Protein AF-A0A2K6SZY9-F1 (afdb_monomer_lite)

Radius of gyration: 96.66 Å; chains: 1; bounding box: 161×79×251 Å

Secondary structure (DSSP, 8-state):
-EEEEEEEEEEEEEETTEEEEEEEEEEEEE--TTTEEEEEEE----EEEEEEEEEEPTTS-EEEEEEEEE--HHHHHHHHHHHHHHHHHHTT--HHHHHHHHHHHHHHHHHHHHHHHHHHHHHHHHHHHHHHHHHHHHHHHHHHHHHHHHHHHHHHHHHHHHHHHHHHHHHHHHHHHHHHHHHHHHHHHHHHHHHHHHHHHHHIIIIIHHHHHHHHHHHHHHHHHHHHHHHHHHHHHHHHHHHHHHHHHHHHHHHHHHHHHHHHHHHTTTHHHHHHHHHHHHHHHHHHHHHHHT-S-------S-S--STHHHHHHHHHHHHHHHHHHHHHH---------------

Foldseek 3Di:
DKDFDDQQKWKWKDWPPQPVIDIDRGGIDDDDVPTIDIDIDGNDFDWDWDWDFFDADPVGDTDTDTDTDTDDPVVVVVVVVVVVVVVVVVVDPDPPVVVVVVVVVVVVVVVVVVVVVVVVVVVVVVVVVVVVVVVVVVVVVVVVVVVVVVVVVVVVVVVVVVVVVVVVVVVVVVVVVVVVVVVVVVVVVVVVVVVVVVVVVVCCVVPVVVVVVVVVVVVVVVVVVVVVVVVVVVVVVVVVVVVVVVVVVVVVVVVVVVVVVVVVCVVCVPPVVVVVCVVCVVVVVCVLCVVVVPDPDDDDDDDDDDDDDPCVVVVVSVVCVVCVQVVCCVVVVDHDDDDDDDDDDDD

Organism: Saimiri boliviensis boliviensis (NCBI:txid39432)

Structure (mmCIF, N/CA/C/O backbone):
data_AF-A0A2K6SZY9-F1
#
_entry.id   AF-A0A2K6SZY9-F1
#
loop_
_atom_site.group_PDB
_atom_site.id
_atom_site.type_symbol
_atom_site.label_atom_id
_atom_site.label_alt_id
_atom_site.label_comp_id
_atom_site.label_asym_id
_atom_site.label_entity_id
_atom_site.label_seq_id
_atom_site.pdbx_PDB_ins_code
_atom_site.Cartn_x
_atom_site.Cartn_y
_atom_site.Cartn_z
_atom_site.occupancy
_atom_site.B_iso_or_equiv
_atom_site.auth_seq_id
_atom_site.auth_comp_id
_atom_site.auth_asym_id
_atom_site.auth_atom_id
_atom_site.pdbx_PDB_model_num
ATOM 1 N N . MET A 1 1 ? 33.768 31.846 -54.353 1.00 77.75 1 MET A N 1
ATOM 2 C CA . MET A 1 1 ? 34.140 33.278 -54.435 1.00 77.75 1 MET A CA 1
ATOM 3 C C . MET A 1 1 ? 33.414 33.886 -55.626 1.00 77.75 1 MET A C 1
ATOM 5 O O . MET A 1 1 ? 33.347 33.242 -56.670 1.00 77.75 1 MET A O 1
ATOM 9 N N . PHE A 1 2 ? 32.797 35.057 -55.458 1.00 81.69 2 PHE A N 1
ATOM 10 C CA . PHE A 1 2 ? 32.100 35.733 -56.554 1.00 81.69 2 PHE A CA 1
ATOM 11 C C . PHE A 1 2 ? 33.070 36.620 -57.315 1.00 81.69 2 PHE A C 1
ATOM 13 O O . PHE A 1 2 ? 33.799 37.404 -56.711 1.00 81.69 2 PHE A O 1
ATOM 20 N N . PHE A 1 3 ? 33.039 36.515 -58.637 1.00 81.00 3 PHE A N 1
ATOM 21 C CA . PHE A 1 3 ? 33.776 37.406 -59.512 1.00 81.00 3 PHE A CA 1
ATOM 22 C C . PHE A 1 3 ? 32.810 38.123 -60.443 1.00 81.00 3 PHE A C 1
ATOM 24 O O . PHE A 1 3 ? 31.848 37.536 -60.938 1.00 81.00 3 PHE A O 1
ATOM 31 N N . THR A 1 4 ? 33.057 39.410 -60.645 1.00 84.88 4 THR A N 1
ATOM 32 C CA . THR A 1 4 ? 32.224 40.285 -61.464 1.00 84.88 4 THR A CA 1
ATOM 33 C C . THR A 1 4 ? 32.969 40.657 -62.743 1.00 84.88 4 THR A C 1
ATOM 35 O O . THR A 1 4 ? 34.142 41.028 -62.669 1.00 84.88 4 THR A O 1
ATOM 38 N N . CYS A 1 5 ? 32.292 40.579 -63.886 1.00 81.25 5 CYS A N 1
ATOM 39 C CA . CYS A 1 5 ? 32.778 41.028 -65.189 1.00 81.25 5 CYS A CA 1
ATOM 40 C C . CYS A 1 5 ? 32.115 42.349 -65.588 1.00 81.25 5 CYS A C 1
ATOM 42 O O . CYS A 1 5 ? 30.903 42.509 -65.424 1.00 81.25 5 CYS A O 1
ATOM 44 N N . GLY A 1 6 ? 32.915 43.279 -66.120 1.00 75.81 6 GLY A N 1
ATOM 45 C CA . GLY A 1 6 ? 32.429 44.524 -66.723 1.00 75.81 6 GLY A CA 1
ATOM 46 C C . GLY A 1 6 ? 31.796 44.305 -68.104 1.00 75.81 6 GLY A C 1
ATOM 47 O O . GLY A 1 6 ? 31.878 43.212 -68.659 1.00 75.81 6 GLY A O 1
ATOM 48 N N . LEU A 1 7 ? 31.184 45.352 -68.675 1.00 67.69 7 LEU A N 1
ATOM 49 C CA . LEU A 1 7 ? 30.464 45.275 -69.962 1.00 67.69 7 LEU A CA 1
ATOM 50 C C . LEU A 1 7 ? 31.328 44.789 -71.145 1.00 67.69 7 LEU A C 1
ATOM 52 O O . LEU A 1 7 ? 30.796 44.166 -72.055 1.00 67.69 7 LEU A O 1
ATOM 56 N N . ASN A 1 8 ? 32.642 45.036 -71.120 1.00 73.56 8 ASN A N 1
ATOM 57 C CA . ASN A 1 8 ? 33.570 44.701 -72.212 1.00 73.56 8 ASN A CA 1
ATOM 58 C C . ASN A 1 8 ? 34.516 43.535 -71.858 1.00 73.56 8 ASN A C 1
ATOM 60 O O . ASN A 1 8 ? 35.601 43.396 -72.426 1.00 73.56 8 ASN A O 1
ATOM 64 N N . GLU A 1 9 ? 34.124 42.688 -70.905 1.00 79.12 9 GLU A N 1
ATOM 65 C CA . GLU A 1 9 ? 34.888 41.519 -70.467 1.00 79.12 9 GLU A CA 1
ATOM 66 C C . GLU A 1 9 ? 34.003 40.268 -70.450 1.00 79.12 9 GLU A C 1
ATOM 68 O O . GLU A 1 9 ? 32.869 40.285 -69.967 1.00 79.12 9 GLU A O 1
ATOM 73 N N . ALA A 1 10 ? 34.552 39.153 -70.922 1.00 81.69 10 ALA A N 1
ATOM 74 C CA . ALA A 1 10 ? 33.980 37.830 -70.733 1.00 81.69 10 ALA A CA 1
ATOM 75 C C . ALA A 1 10 ? 34.842 37.015 -69.771 1.00 81.69 10 ALA A C 1
ATOM 77 O O . ALA A 1 10 ? 36.074 37.025 -69.831 1.00 81.69 10 ALA A O 1
ATOM 78 N N . MET A 1 11 ? 34.185 36.257 -68.904 1.00 86.31 11 MET A N 1
ATOM 79 C CA . MET A 1 11 ? 34.838 35.282 -68.044 1.00 86.31 11 MET A CA 1
ATOM 80 C C . MET A 1 11 ? 34.650 33.888 -68.612 1.00 86.31 11 MET A C 1
ATOM 82 O O . MET A 1 11 ? 33.528 33.461 -68.870 1.00 86.31 11 MET A O 1
ATOM 86 N N . VAL A 1 12 ? 35.750 33.158 -68.756 1.00 84.25 12 VAL A N 1
ATOM 87 C CA . VAL A 1 12 ? 35.720 31.723 -69.022 1.00 84.25 12 VAL A CA 1
ATOM 88 C C . VAL A 1 12 ? 35.999 31.014 -67.710 1.00 84.25 12 VAL A C 1
ATOM 90 O O . VAL A 1 12 ? 37.055 31.213 -67.101 1.00 84.25 12 VAL A O 1
ATOM 93 N N . VAL A 1 13 ? 35.036 30.209 -67.266 1.00 83.06 13 VAL A N 1
ATOM 94 C CA . VAL A 1 13 ? 35.177 29.375 -66.073 1.00 83.06 13 VAL A CA 1
ATOM 95 C C . VAL A 1 13 ? 35.325 27.927 -66.509 1.00 83.06 13 VAL A C 1
ATOM 97 O O . VAL A 1 13 ? 34.427 27.355 -67.129 1.00 83.06 13 VAL A O 1
ATOM 100 N N . SER A 1 14 ? 36.465 27.338 -66.168 1.00 80.06 14 SER A N 1
ATOM 101 C CA . SER A 1 14 ? 36.829 25.961 -66.501 1.00 80.06 14 SER A CA 1
ATOM 102 C C . SER A 1 14 ? 37.200 25.196 -65.234 1.00 80.06 14 SER A C 1
ATOM 104 O O . SER A 1 14 ? 37.874 25.748 -64.367 1.00 80.06 14 SER A O 1
ATOM 106 N N . GLY A 1 15 ? 36.796 23.933 -65.105 1.00 82.50 15 GLY A N 1
ATOM 107 C CA . GLY A 1 15 ? 37.186 23.097 -63.967 1.00 82.50 15 GLY A CA 1
ATOM 108 C C . GLY A 1 15 ? 36.229 21.944 -63.696 1.00 82.50 15 GLY A C 1
ATOM 109 O O . GLY A 1 15 ? 35.373 21.616 -64.520 1.00 82.50 15 GLY A O 1
ATOM 110 N N . PHE A 1 16 ? 36.370 21.338 -62.519 1.00 69.56 16 PHE A N 1
ATOM 111 C CA . PHE A 1 16 ? 35.558 20.196 -62.108 1.00 69.56 16 PHE A CA 1
ATOM 112 C C . PHE A 1 16 ? 34.064 20.587 -62.052 1.00 69.56 16 PHE A C 1
ATOM 114 O O . PHE A 1 16 ? 33.704 21.649 -61.531 1.00 69.56 16 PHE A O 1
ATOM 121 N N . CYS A 1 17 ? 33.212 19.746 -62.652 1.00 63.44 17 CYS A N 1
ATOM 122 C CA . CYS A 1 17 ? 31.770 19.948 -62.890 1.00 63.44 17 CYS A CA 1
ATOM 123 C C . CYS A 1 17 ? 31.356 21.030 -63.916 1.00 63.44 17 CYS A C 1
ATOM 125 O O . CYS A 1 17 ? 30.170 21.352 -63.991 1.00 63.44 17 CYS A O 1
ATOM 127 N N . ARG A 1 18 ? 32.270 21.585 -64.734 1.00 66.31 18 ARG A N 1
ATOM 128 C CA . ARG A 1 18 ? 31.924 22.497 -65.853 1.00 66.31 18 ARG A CA 1
ATOM 129 C C . ARG A 1 18 ? 32.705 22.168 -67.134 1.00 66.31 18 ARG A C 1
ATOM 131 O O . ARG A 1 18 ? 33.576 22.930 -67.554 1.00 66.31 18 ARG A O 1
ATOM 138 N N . SER A 1 19 ? 32.363 21.025 -67.733 1.00 67.31 19 SER A N 1
ATOM 139 C CA . SER A 1 19 ? 32.868 20.555 -69.031 1.00 67.31 19 SER A CA 1
ATOM 140 C C . SER A 1 19 ? 31.679 20.334 -69.976 1.00 67.31 19 SER A C 1
ATOM 142 O O . SER A 1 19 ? 30.890 19.429 -69.711 1.00 67.31 19 SER A O 1
ATOM 144 N N . PRO A 1 20 ? 31.512 21.119 -71.053 1.00 67.81 20 PRO A N 1
ATOM 145 C CA . PRO A 1 20 ? 32.453 22.099 -71.609 1.00 67.81 20 PRO A CA 1
ATOM 146 C C . PRO A 1 20 ? 32.598 23.387 -70.767 1.00 67.81 20 PRO A C 1
ATOM 148 O O . PRO A 1 20 ? 31.703 23.708 -69.982 1.00 67.81 20 PRO A O 1
ATOM 151 N N . PRO A 1 21 ? 33.725 24.123 -70.905 1.00 79.56 21 PRO A N 1
ATOM 152 C CA . PRO A 1 21 ? 33.959 25.365 -70.172 1.00 79.56 21 PRO A CA 1
ATOM 153 C C . PRO A 1 21 ? 32.885 26.403 -70.505 1.00 79.56 21 PRO A C 1
ATOM 155 O O . PRO A 1 21 ? 32.526 26.597 -71.666 1.00 79.56 21 PRO A O 1
ATOM 158 N N . VAL A 1 22 ? 32.385 27.086 -69.475 1.00 79.06 22 VAL A N 1
ATOM 159 C CA . VAL A 1 22 ? 31.270 28.029 -69.612 1.00 79.06 22 VAL A CA 1
ATOM 160 C C . VAL A 1 22 ? 31.821 29.440 -69.790 1.00 79.06 22 VAL A C 1
ATOM 162 O O . VAL A 1 22 ? 32.584 29.930 -68.953 1.00 79.06 22 VAL A O 1
ATOM 165 N N . MET A 1 23 ? 31.423 30.090 -70.884 1.00 80.44 23 MET A N 1
ATOM 166 C CA . MET A 1 23 ? 31.712 31.495 -71.158 1.00 80.44 23 MET A CA 1
ATOM 167 C C . MET A 1 23 ? 30.552 32.352 -70.654 1.00 80.44 23 MET A C 1
ATOM 169 O O . MET A 1 23 ? 29.408 32.139 -71.049 1.00 80.44 23 MET A O 1
ATOM 173 N N . VAL A 1 24 ? 30.847 33.320 -69.791 1.00 80.38 24 VAL A N 1
ATOM 174 C CA . VAL A 1 24 ? 29.855 34.259 -69.261 1.00 80.38 24 VAL A CA 1
ATOM 175 C C . VAL A 1 24 ? 30.213 35.674 -69.730 1.00 80.38 24 VAL A C 1
ATOM 177 O O . VAL A 1 24 ? 31.192 36.243 -69.230 1.00 80.38 24 VAL A O 1
ATOM 180 N N . PRO A 1 25 ? 29.482 36.231 -70.716 1.00 77.12 25 PRO A N 1
ATOM 181 C CA . PRO A 1 25 ? 29.653 37.612 -71.157 1.00 77.12 25 PRO A CA 1
ATOM 182 C C . PRO A 1 25 ? 28.914 38.561 -70.199 1.00 77.12 25 PRO A C 1
ATOM 184 O O . PRO A 1 25 ? 27.688 38.618 -70.205 1.00 77.12 25 PRO A O 1
ATOM 187 N N . GLY A 1 26 ? 29.662 39.298 -69.370 1.00 76.00 26 GLY A N 1
ATOM 188 C CA . GLY A 1 26 ? 29.108 40.247 -68.393 1.00 76.00 26 GLY A CA 1
ATOM 189 C C . GLY A 1 26 ? 28.379 39.607 -67.194 1.00 76.00 26 GLY A C 1
ATOM 190 O O . GLY A 1 26 ? 27.808 38.523 -67.275 1.00 76.00 26 GLY A O 1
ATOM 191 N N . GLY A 1 27 ? 28.397 40.280 -66.037 1.00 80.75 27 GLY A N 1
ATOM 192 C CA . GLY A 1 27 ? 27.637 39.866 -64.844 1.00 80.75 27 GLY A CA 1
ATOM 193 C C . GLY A 1 27 ? 28.486 39.289 -63.705 1.00 80.75 27 GLY A C 1
ATOM 194 O O . GLY A 1 27 ? 29.674 39.585 -63.587 1.00 80.75 27 GLY A O 1
ATOM 195 N N . ARG A 1 28 ? 27.866 38.508 -62.806 1.00 82.50 28 ARG A N 1
ATOM 196 C CA . ARG A 1 28 ? 28.532 37.891 -61.642 1.00 82.50 28 ARG A CA 1
ATOM 197 C C . ARG A 1 28 ? 28.532 36.373 -61.769 1.00 82.50 28 ARG A C 1
ATOM 199 O O . ARG A 1 28 ? 27.484 35.781 -62.003 1.00 82.50 28 ARG A O 1
ATOM 206 N N . VAL A 1 29 ? 29.681 35.741 -61.544 1.00 82.06 29 VAL A N 1
ATOM 207 C CA . VAL A 1 29 ? 29.812 34.279 -61.566 1.00 82.06 29 VAL A CA 1
ATOM 208 C C . VAL A 1 29 ? 30.413 33.789 -60.258 1.00 82.06 29 VAL A C 1
ATOM 210 O O . VAL A 1 29 ? 31.405 34.327 -59.762 1.00 82.06 29 VAL A O 1
ATOM 213 N N . PHE A 1 30 ? 29.801 32.750 -59.693 1.00 81.38 30 PHE A N 1
ATOM 214 C CA . PHE A 1 30 ? 30.338 32.042 -58.540 1.00 81.38 30 PHE A CA 1
ATOM 215 C C . PHE A 1 30 ? 31.289 30.937 -58.993 1.00 81.38 30 PHE A C 1
ATOM 217 O O . PHE A 1 30 ? 30.933 30.104 -59.839 1.00 81.38 30 PHE A O 1
ATOM 224 N N . VAL A 1 31 ? 32.491 30.943 -58.419 1.00 80.12 31 VAL A N 1
ATOM 225 C CA . VAL A 1 31 ? 33.546 29.983 -58.740 1.00 80.12 31 VAL A CA 1
ATOM 226 C C . VAL A 1 31 ? 34.192 29.450 -57.465 1.00 80.12 31 VAL A C 1
ATOM 228 O O . VAL A 1 31 ? 34.485 30.211 -56.533 1.00 80.12 31 VAL A O 1
ATOM 231 N N . PHE A 1 32 ? 34.390 28.135 -57.422 1.00 80.00 32 PHE A N 1
ATOM 232 C CA . PHE A 1 32 ? 35.020 27.422 -56.313 1.00 80.00 32 PHE A CA 1
ATOM 233 C C . PHE A 1 32 ? 36.556 27.426 -56.459 1.00 80.00 32 PHE A C 1
ATOM 235 O O . PHE A 1 32 ? 37.070 26.796 -57.381 1.00 80.00 32 PHE A O 1
ATOM 242 N N . PRO A 1 33 ? 37.312 28.090 -55.561 1.00 74.25 33 PRO A N 1
ATOM 243 C CA . PRO A 1 33 ? 38.742 28.358 -55.759 1.00 74.25 33 PRO A CA 1
ATOM 244 C C . PRO A 1 33 ? 39.646 27.113 -55.775 1.00 74.25 33 PRO A C 1
ATOM 246 O O . PRO A 1 33 ? 40.723 27.166 -56.354 1.00 74.25 33 PRO A O 1
ATOM 249 N N . CYS A 1 34 ? 39.224 25.989 -55.184 1.00 77.31 34 CYS A N 1
ATOM 250 C CA . CYS A 1 34 ? 40.045 24.772 -55.116 1.00 77.31 34 CYS A CA 1
ATOM 251 C C . CYS A 1 34 ? 39.919 23.855 -56.345 1.00 77.31 34 CYS A C 1
ATOM 253 O O . CYS A 1 34 ? 40.787 23.018 -56.561 1.00 77.31 34 CYS A O 1
ATOM 255 N N . ILE A 1 35 ? 38.842 23.978 -57.133 1.00 80.50 35 ILE A N 1
ATOM 256 C CA . ILE A 1 35 ? 38.513 23.027 -58.216 1.00 80.50 35 ILE A CA 1
ATOM 257 C C . ILE A 1 35 ? 38.108 23.695 -59.540 1.00 80.50 35 ILE A C 1
ATOM 259 O O . ILE A 1 35 ? 37.880 23.005 -60.536 1.00 80.50 35 ILE A O 1
ATOM 263 N N . GLN A 1 36 ? 38.005 25.028 -59.576 1.00 80.94 36 GLN A N 1
ATOM 264 C CA . GLN A 1 36 ? 37.622 25.796 -60.761 1.00 80.94 36 GLN A CA 1
ATOM 265 C C . GLN A 1 36 ? 38.579 26.972 -60.989 1.00 80.94 36 GLN A C 1
ATOM 267 O O . GLN A 1 36 ? 38.925 27.707 -60.067 1.00 80.94 36 GLN A O 1
ATOM 272 N N . GLN A 1 37 ? 38.976 27.161 -62.245 1.00 78.19 37 GLN A N 1
ATOM 273 C CA . GLN A 1 37 ? 39.849 28.232 -62.711 1.00 78.19 37 GLN A CA 1
ATOM 274 C C . GLN A 1 37 ? 39.055 29.271 -63.501 1.00 78.19 37 GLN A C 1
ATOM 276 O O . GLN A 1 37 ? 38.132 28.943 -64.252 1.00 78.19 37 GLN A O 1
ATOM 281 N N . ILE A 1 38 ? 39.443 30.536 -63.342 1.00 81.62 38 ILE A N 1
ATOM 282 C CA . ILE A 1 38 ? 38.826 31.668 -64.032 1.00 81.62 38 ILE A CA 1
ATOM 283 C C . ILE A 1 38 ? 39.852 32.331 -64.917 1.00 81.62 38 ILE A C 1
ATOM 285 O O . ILE A 1 38 ? 40.930 32.710 -64.459 1.00 81.62 38 ILE A O 1
ATOM 289 N N . ARG A 1 39 ? 39.466 32.562 -66.166 1.00 79.69 39 ARG A N 1
ATOM 290 C CA . ARG A 1 39 ? 40.233 33.376 -67.096 1.00 79.69 39 ARG A CA 1
ATOM 291 C C . ARG A 1 39 ? 39.364 34.525 -67.588 1.00 79.69 39 ARG A C 1
ATOM 293 O O . ARG A 1 39 ? 38.297 34.299 -68.151 1.00 79.69 39 ARG A O 1
ATOM 300 N N . ARG A 1 40 ? 39.810 35.760 -67.357 1.00 79.06 40 ARG A N 1
ATOM 301 C CA . ARG A 1 40 ? 39.179 36.955 -67.933 1.00 79.06 40 ARG A CA 1
ATOM 302 C C . ARG A 1 40 ? 39.699 37.161 -69.347 1.00 79.06 40 ARG A C 1
ATOM 304 O O . ARG A 1 40 ? 40.902 37.046 -69.587 1.00 79.06 40 ARG A O 1
ATOM 311 N N . ILE A 1 41 ? 38.794 37.451 -70.267 1.00 80.38 41 ILE A N 1
ATOM 312 C CA . ILE A 1 41 ? 39.087 37.772 -71.658 1.00 80.38 41 ILE A CA 1
ATOM 313 C C . ILE A 1 41 ? 38.441 39.124 -71.940 1.00 80.38 41 ILE A C 1
ATOM 315 O O . ILE A 1 41 ? 37.230 39.279 -71.813 1.00 80.38 41 ILE A O 1
ATOM 319 N N . PHE A 1 42 ? 39.252 40.107 -72.316 1.00 69.44 42 PHE A N 1
ATOM 320 C CA . PHE A 1 42 ? 38.747 41.395 -72.773 1.00 69.44 42 PHE A CA 1
ATOM 321 C C . PHE A 1 42 ? 38.129 41.218 -74.162 1.00 69.44 42 PHE A C 1
ATOM 323 O O . PHE A 1 42 ? 38.780 40.684 -75.061 1.00 69.44 42 PHE A O 1
ATOM 330 N N . LEU A 1 43 ? 36.881 41.659 -74.324 1.00 68.69 43 LEU A N 1
ATOM 331 C CA . LEU A 1 43 ? 36.143 41.641 -75.593 1.00 68.69 43 LEU A CA 1
ATOM 332 C C . LEU A 1 43 ? 36.405 42.906 -76.427 1.00 68.69 43 LEU A C 1
ATOM 334 O O . LEU A 1 43 ? 35.658 43.212 -77.350 1.00 68.69 43 LEU A O 1
ATOM 338 N N . ASN A 1 44 ? 37.468 43.648 -76.108 1.00 65.62 44 ASN A N 1
ATOM 339 C CA . ASN A 1 44 ? 37.862 44.808 -76.891 1.00 65.62 44 ASN A CA 1
ATOM 340 C C . ASN A 1 44 ? 38.271 44.367 -78.291 1.00 65.62 44 ASN A C 1
ATOM 342 O O . ASN A 1 44 ? 39.075 43.443 -78.455 1.00 65.62 44 ASN A O 1
ATOM 346 N N . THR A 1 45 ? 37.766 45.068 -79.300 1.00 59.94 45 THR A N 1
ATOM 347 C CA . THR A 1 45 ? 38.206 44.825 -80.660 1.00 59.94 45 THR A CA 1
ATOM 348 C C . THR A 1 45 ? 39.669 45.217 -80.813 1.00 59.94 45 THR A C 1
ATOM 350 O O . THR A 1 45 ? 40.080 46.322 -80.457 1.00 59.94 45 THR A O 1
ATOM 353 N N . LEU A 1 46 ? 40.478 44.281 -81.309 1.00 61.56 46 LEU A N 1
ATOM 354 C CA . LEU A 1 46 ? 41.897 44.504 -81.549 1.00 61.56 46 LEU A CA 1
ATOM 355 C C . LEU A 1 46 ? 42.040 45.392 -82.786 1.00 61.56 46 LEU A C 1
ATOM 357 O O . LEU A 1 46 ? 41.893 44.934 -83.916 1.00 61.56 46 LEU A O 1
ATOM 361 N N . THR A 1 47 ? 42.297 46.676 -82.561 1.00 61.75 47 THR A N 1
ATOM 362 C CA . THR A 1 47 ? 42.630 47.623 -83.624 1.00 61.75 47 THR A CA 1
ATOM 363 C C . THR A 1 47 ? 44.110 47.498 -83.963 1.00 61.75 47 THR A C 1
ATOM 365 O O . THR A 1 47 ? 44.973 47.967 -83.216 1.00 61.75 47 THR A O 1
ATOM 368 N N . LEU A 1 48 ? 44.412 46.868 -85.094 1.00 63.97 48 LEU A N 1
ATOM 369 C CA . LEU A 1 48 ? 45.732 46.896 -85.708 1.00 63.97 48 LEU A CA 1
ATOM 370 C C . LEU A 1 48 ? 45.928 48.257 -86.373 1.00 63.97 48 LEU A C 1
ATOM 372 O O . LEU A 1 48 ? 45.270 48.595 -87.355 1.00 63.97 48 LEU A O 1
ATOM 376 N N . ASN A 1 49 ? 46.835 49.051 -85.814 1.00 58.69 49 ASN A N 1
ATOM 377 C CA . ASN A 1 49 ? 47.233 50.318 -86.406 1.00 58.69 49 ASN A CA 1
ATOM 378 C C . ASN A 1 49 ? 48.331 50.050 -87.439 1.00 58.69 49 ASN A C 1
ATOM 380 O O . ASN A 1 49 ? 49.490 49.833 -87.079 1.00 58.69 49 ASN A O 1
ATOM 384 N N . VAL A 1 50 ? 47.954 50.023 -88.714 1.00 68.12 50 VAL A N 1
ATOM 385 C CA . VAL A 1 50 ? 48.893 49.852 -89.820 1.00 68.12 50 VAL A CA 1
ATOM 386 C C . VAL A 1 50 ? 49.267 51.241 -90.318 1.00 68.12 50 VAL A C 1
ATOM 388 O O . VAL A 1 50 ? 48.499 51.917 -91.006 1.00 68.12 50 VAL A O 1
ATOM 391 N N . LYS A 1 51 ? 50.465 51.679 -89.938 1.00 67.81 51 LYS A N 1
ATOM 392 C CA . LYS A 1 51 ? 51.082 52.898 -90.457 1.00 67.81 51 LYS A CA 1
ATOM 393 C C . LYS A 1 51 ? 52.024 52.535 -91.585 1.00 67.81 51 LYS A C 1
ATOM 395 O O . LYS A 1 51 ? 52.897 51.684 -91.422 1.00 67.81 51 LYS A O 1
ATOM 400 N N . SER A 1 52 ? 51.873 53.205 -92.716 1.00 70.06 52 SER A N 1
ATOM 401 C CA . SER A 1 52 ? 52.843 53.119 -93.797 1.00 70.06 52 SER A CA 1
ATOM 402 C C . SER A 1 52 ? 53.254 54.526 -94.197 1.00 70.06 52 SER A C 1
ATOM 404 O O . SER A 1 52 ? 52.473 55.295 -94.761 1.00 70.06 52 SER A O 1
ATOM 406 N N . GLU A 1 53 ? 54.482 54.880 -93.834 1.00 66.88 53 GLU A N 1
ATOM 407 C CA . GLU A 1 53 ? 55.057 56.194 -94.097 1.00 66.88 53 GLU A CA 1
ATOM 408 C C . GLU A 1 53 ? 55.802 56.190 -95.438 1.00 66.88 53 GLU A C 1
ATOM 410 O O . GLU A 1 53 ? 56.539 55.253 -95.740 1.00 66.88 53 GLU A O 1
ATOM 415 N N . LYS A 1 54 ? 55.613 57.259 -96.229 1.00 63.44 54 LYS A N 1
ATOM 416 C CA . LYS A 1 54 ? 56.232 57.488 -97.554 1.00 63.44 54 LYS A CA 1
ATOM 417 C C . LYS A 1 54 ? 55.875 56.452 -98.634 1.00 63.44 54 LYS A C 1
ATOM 419 O O . LYS A 1 54 ? 56.760 55.885 -99.274 1.00 63.44 54 LYS A O 1
ATOM 424 N N . ILE A 1 55 ? 54.585 56.259 -98.909 1.00 71.44 55 ILE A N 1
ATOM 425 C CA . ILE A 1 55 ? 54.144 55.505 -100.093 1.00 71.44 55 ILE A CA 1
ATOM 426 C C . ILE A 1 55 ? 53.865 56.484 -101.234 1.00 71.44 55 ILE A C 1
ATOM 428 O O . ILE A 1 55 ? 53.123 57.447 -101.066 1.00 71.44 55 ILE A O 1
ATOM 432 N N . TYR A 1 56 ? 54.427 56.240 -102.414 1.00 71.00 56 TYR A N 1
ATOM 433 C CA . TYR A 1 56 ? 54.148 57.050 -103.598 1.00 71.00 56 TYR A CA 1
ATOM 434 C C . TYR A 1 56 ? 52.922 56.518 -104.340 1.00 71.00 56 TYR A C 1
ATOM 436 O O . TYR A 1 56 ? 52.808 55.323 -104.618 1.00 71.00 56 TYR A O 1
ATOM 444 N N . THR A 1 57 ? 51.993 57.408 -104.678 1.00 75.56 57 THR A N 1
ATOM 445 C CA . THR A 1 57 ? 50.876 57.072 -105.572 1.00 75.56 57 THR A CA 1
ATOM 446 C C . THR A 1 57 ? 51.374 56.876 -107.007 1.00 75.56 57 THR A C 1
ATOM 448 O O . THR A 1 57 ? 52.475 57.297 -107.355 1.00 75.56 57 THR A O 1
ATOM 451 N N . ARG A 1 58 ? 50.556 56.280 -107.887 1.00 68.75 58 ARG A N 1
ATOM 452 C CA . ARG A 1 58 ? 50.901 56.088 -109.314 1.00 68.75 58 ARG A CA 1
ATOM 453 C C . ARG A 1 58 ? 51.245 57.393 -110.052 1.00 68.75 58 ARG A C 1
ATOM 455 O O . ARG A 1 58 ? 51.899 57.346 -111.083 1.00 68.75 58 ARG A O 1
ATOM 462 N N . HIS A 1 59 ? 50.835 58.540 -109.508 1.00 64.81 59 HIS A N 1
ATOM 463 C CA . HIS A 1 59 ? 51.147 59.879 -110.012 1.00 64.81 59 HIS A CA 1
ATOM 464 C C . HIS A 1 59 ? 52.362 60.531 -109.318 1.00 64.81 59 HIS A C 1
ATOM 466 O O . HIS A 1 59 ? 52.607 61.717 -109.505 1.00 64.81 59 HIS A O 1
ATOM 472 N N . GLY A 1 60 ? 53.127 59.780 -108.515 1.00 70.69 60 GLY A N 1
ATOM 473 C CA . GLY A 1 60 ? 54.418 60.207 -107.960 1.00 70.69 60 GLY A CA 1
ATOM 474 C C . GLY A 1 60 ? 54.353 61.072 -106.699 1.00 70.69 60 GLY A C 1
ATOM 475 O O . GLY A 1 60 ? 55.388 61.553 -106.246 1.00 70.69 60 GLY A O 1
ATOM 476 N N . VAL A 1 61 ? 53.175 61.261 -106.096 1.00 75.44 61 VAL A N 1
ATOM 477 C CA . VAL A 1 61 ? 53.028 62.050 -104.860 1.00 75.44 61 VAL A CA 1
ATOM 478 C C . VAL A 1 61 ? 53.215 61.143 -103.636 1.00 75.44 61 VAL A C 1
ATOM 480 O O . VAL A 1 61 ? 52.497 60.138 -103.547 1.00 75.44 61 VAL A O 1
ATOM 483 N N . PRO A 1 62 ? 54.137 61.462 -102.702 1.00 72.12 62 PRO A N 1
ATOM 484 C CA . PRO A 1 62 ? 54.292 60.717 -101.458 1.00 72.12 62 PRO A CA 1
ATOM 485 C C . PRO A 1 62 ? 53.133 61.015 -100.507 1.00 72.12 62 PRO A C 1
ATOM 487 O O . PRO A 1 62 ? 52.879 62.166 -100.157 1.00 72.12 62 PRO A O 1
ATOM 490 N N . ILE A 1 63 ? 52.456 59.962 -100.060 1.00 76.94 63 ILE A N 1
ATOM 491 C CA . ILE A 1 63 ? 51.388 60.010 -99.067 1.00 76.94 63 ILE A CA 1
ATOM 492 C C . ILE A 1 63 ? 51.735 59.021 -97.955 1.00 76.94 63 ILE A C 1
ATOM 494 O O . ILE A 1 63 ? 52.134 57.882 -98.202 1.00 76.94 63 ILE A O 1
ATOM 498 N N . SER A 1 64 ? 51.576 59.462 -96.713 1.00 76.81 64 SER A N 1
ATOM 499 C CA . SER A 1 64 ? 51.591 58.574 -95.553 1.00 76.81 64 SER A CA 1
ATOM 500 C C . SER A 1 64 ? 50.149 58.232 -95.205 1.00 76.81 64 SER A C 1
ATOM 502 O O . SER A 1 64 ? 49.349 59.129 -94.939 1.00 76.81 64 SER A O 1
ATOM 504 N N . VAL A 1 65 ? 49.811 56.943 -95.221 1.00 72.31 65 VAL A N 1
ATOM 505 C CA . VAL A 1 65 ? 48.466 56.467 -94.884 1.00 72.31 65 VAL A CA 1
ATOM 506 C C . VAL A 1 65 ? 48.542 55.739 -93.553 1.00 72.31 65 VAL A C 1
ATOM 508 O O . VAL A 1 65 ? 49.364 54.845 -93.352 1.00 72.31 65 VAL A O 1
ATOM 511 N N . THR A 1 66 ? 47.680 56.149 -92.628 1.00 73.19 66 THR A N 1
ATOM 512 C CA . THR A 1 66 ? 47.437 55.416 -91.388 1.00 73.19 66 THR A CA 1
ATOM 513 C C . THR A 1 66 ? 46.064 54.777 -91.497 1.00 73.19 66 THR A C 1
ATOM 515 O O . THR A 1 66 ? 45.065 55.487 -91.598 1.00 73.19 66 THR A O 1
ATOM 518 N N . GLY A 1 67 ? 46.026 53.447 -91.515 1.00 68.62 67 GLY A N 1
ATOM 519 C CA . GLY A 1 67 ? 44.795 52.667 -91.494 1.00 68.62 67 GLY A CA 1
ATOM 520 C C . GLY A 1 67 ? 44.636 51.972 -90.148 1.00 68.62 67 GLY A C 1
ATOM 521 O O . GLY A 1 67 ? 45.573 51.351 -89.649 1.00 68.62 67 GLY A O 1
ATOM 522 N N . ILE A 1 68 ? 43.447 52.056 -89.562 1.00 75.06 68 ILE A N 1
ATOM 523 C CA . ILE A 1 68 ? 43.061 51.206 -88.434 1.00 75.06 68 ILE A CA 1
ATOM 524 C C . ILE A 1 68 ? 42.257 50.025 -88.980 1.00 75.06 68 ILE A C 1
ATOM 526 O O . ILE A 1 68 ? 41.199 50.211 -89.577 1.00 75.06 68 ILE A O 1
ATOM 530 N N . ALA A 1 69 ? 42.781 48.812 -88.814 1.00 63.31 69 ALA A N 1
ATOM 531 C CA . ALA A 1 69 ? 42.097 47.571 -89.162 1.00 63.31 69 ALA A CA 1
ATOM 532 C C . ALA A 1 69 ? 41.575 46.915 -87.882 1.00 63.31 69 ALA A C 1
ATOM 534 O O . ALA A 1 69 ? 42.302 46.793 -86.899 1.00 63.31 69 ALA A O 1
ATOM 535 N N . GLN A 1 70 ? 40.311 46.510 -87.883 1.00 59.06 70 GLN A N 1
ATOM 536 C CA . GLN A 1 70 ? 39.647 45.899 -86.739 1.00 59.06 70 GLN A CA 1
ATOM 537 C C . GLN A 1 70 ? 39.157 44.512 -87.177 1.00 59.06 70 GLN A C 1
ATOM 539 O O . GLN A 1 70 ? 38.256 44.437 -88.009 1.00 59.06 70 GLN A O 1
ATOM 544 N N . GLU A 1 71 ? 39.776 43.428 -86.689 1.00 63.97 71 GLU A N 1
ATOM 545 C CA . GLU A 1 71 ? 39.508 42.068 -87.194 1.00 63.97 71 GLU A CA 1
ATOM 546 C C . GLU A 1 71 ? 39.393 41.001 -86.087 1.00 63.97 71 GLU A C 1
ATOM 548 O O . GLU A 1 71 ? 40.070 41.051 -85.057 1.00 63.97 71 GLU A O 1
ATOM 553 N N . ASP A 1 72 ? 38.507 40.026 -86.313 1.00 56.94 72 ASP A N 1
ATOM 554 C CA . ASP A 1 72 ? 38.158 38.957 -85.376 1.00 56.94 72 ASP A CA 1
ATOM 555 C C . ASP A 1 72 ? 39.220 37.845 -85.311 1.00 56.94 72 ASP A C 1
ATOM 557 O O . ASP A 1 72 ? 39.651 37.279 -86.319 1.00 56.94 72 ASP A O 1
ATOM 561 N N . ARG A 1 73 ? 39.578 37.441 -84.084 1.00 56.41 73 ARG A N 1
ATOM 562 C CA . ARG A 1 73 ? 40.698 36.528 -83.773 1.00 56.41 73 ARG A CA 1
ATOM 563 C C . ARG A 1 73 ? 40.600 35.128 -84.401 1.00 56.41 73 ARG A C 1
ATOM 565 O O . ARG A 1 73 ? 41.620 34.457 -84.536 1.00 56.41 73 ARG A O 1
ATOM 572 N N . GLN A 1 74 ? 39.404 34.672 -84.775 1.00 53.75 74 GLN A N 1
ATOM 573 C CA . GLN A 1 74 ? 39.202 33.338 -85.356 1.00 53.75 74 GLN A CA 1
ATOM 574 C C . GLN A 1 74 ? 39.669 33.247 -86.818 1.00 53.75 74 GLN A C 1
ATOM 576 O O . GLN A 1 74 ? 40.265 32.241 -87.197 1.00 53.75 74 GLN A O 1
ATOM 581 N N . LYS A 1 75 ? 39.504 34.310 -87.619 1.00 55.84 75 LYS A N 1
ATOM 582 C CA . LYS A 1 75 ? 39.852 34.297 -89.055 1.00 55.84 75 LYS A CA 1
ATOM 583 C C . LYS A 1 75 ? 41.366 34.352 -89.307 1.00 55.84 75 LYS A C 1
ATOM 585 O O . LYS A 1 75 ? 41.859 33.774 -90.272 1.00 55.84 75 LYS A O 1
ATOM 590 N N . PHE A 1 76 ? 42.122 34.963 -88.390 1.00 56.38 76 PHE A N 1
ATOM 591 C CA . PHE A 1 76 ? 43.584 35.063 -88.469 1.00 56.38 76 PHE A CA 1
ATOM 592 C C . PHE A 1 76 ? 44.294 33.712 -88.247 1.00 56.38 76 PHE A C 1
ATOM 594 O O . PHE A 1 76 ? 45.278 33.406 -88.919 1.00 56.38 76 PHE A O 1
ATOM 601 N N . SER A 1 77 ? 43.774 32.860 -87.353 1.00 56.59 77 SER A N 1
ATOM 602 C CA . SER A 1 77 ? 44.360 31.536 -87.077 1.00 56.59 77 SER A CA 1
ATOM 603 C C . SER A 1 77 ? 44.275 30.594 -88.282 1.00 56.59 77 SER A C 1
ATOM 605 O O . SER A 1 77 ? 45.208 29.829 -88.529 1.00 56.59 77 SER A O 1
ATOM 607 N N . GLU A 1 78 ? 43.181 30.647 -89.046 1.00 56.81 78 GLU A N 1
ATOM 608 C CA . GLU A 1 78 ? 43.014 29.823 -90.249 1.00 56.81 78 GLU A CA 1
ATOM 609 C C . GLU A 1 78 ? 43.964 30.255 -91.377 1.00 56.81 78 GLU A C 1
ATOM 611 O O . GLU A 1 78 ? 44.534 29.408 -92.068 1.00 56.81 78 GLU A O 1
ATOM 616 N N . GLN A 1 79 ? 44.206 31.561 -91.537 1.00 57.34 79 GLN A N 1
ATOM 617 C CA . GLN A 1 79 ? 45.124 32.076 -92.559 1.00 57.34 79 GLN A CA 1
ATOM 618 C C . GLN A 1 79 ? 46.591 31.747 -92.258 1.00 57.34 79 GLN A C 1
ATOM 620 O O . GLN A 1 79 ? 47.316 31.332 -93.164 1.00 57.34 79 GLN A O 1
ATOM 625 N N . VAL A 1 80 ? 47.024 31.842 -90.996 1.00 60.53 80 VAL A N 1
ATOM 626 C CA . VAL A 1 80 ? 48.394 31.463 -90.599 1.00 60.53 80 VAL A CA 1
ATOM 627 C C . VAL A 1 80 ? 48.631 29.961 -90.801 1.00 60.53 80 VAL A C 1
ATOM 629 O O . VAL A 1 80 ? 49.691 29.564 -91.288 1.00 60.53 80 VAL A O 1
ATOM 632 N N . PHE A 1 81 ? 47.625 29.122 -90.531 1.00 53.59 81 PHE A N 1
ATOM 633 C CA . PHE A 1 81 ? 47.707 27.682 -90.790 1.00 53.59 81 PHE A CA 1
ATOM 634 C C . PHE A 1 81 ? 47.829 27.364 -92.291 1.00 53.59 81 PHE A C 1
ATOM 636 O O . PHE A 1 81 ? 48.616 26.496 -92.681 1.00 53.59 81 PHE A O 1
ATOM 643 N N . LYS A 1 82 ? 47.116 28.105 -93.149 1.00 53.78 82 LYS A N 1
ATOM 644 C CA . LYS A 1 82 ? 47.158 27.948 -94.615 1.00 53.78 82 LYS A CA 1
ATOM 645 C C . LYS A 1 82 ? 48.511 28.359 -95.219 1.00 53.78 82 LYS A C 1
ATOM 647 O O . LYS A 1 82 ? 48.988 27.725 -96.158 1.00 53.78 82 LYS A O 1
ATOM 652 N N . VAL A 1 83 ? 49.162 29.377 -94.653 1.00 62.47 83 VAL A N 1
ATOM 653 C CA . VAL A 1 83 ? 50.505 29.821 -95.076 1.00 62.47 83 VAL A CA 1
ATOM 654 C C . VAL A 1 83 ? 51.593 28.851 -94.598 1.00 62.47 83 VAL A C 1
ATOM 656 O O . VAL A 1 83 ? 52.506 28.533 -95.360 1.00 62.47 83 VAL A O 1
ATOM 659 N N . ALA A 1 84 ? 51.471 28.300 -93.386 1.00 54.91 84 ALA A N 1
ATOM 660 C CA . ALA A 1 84 ? 52.415 27.305 -92.867 1.00 54.91 84 ALA A CA 1
ATOM 661 C C . ALA A 1 84 ? 52.375 25.981 -93.656 1.00 54.91 84 ALA A C 1
ATOM 663 O O . ALA A 1 84 ? 53.418 25.393 -93.947 1.00 54.91 84 ALA A O 1
ATOM 664 N N . SER A 1 85 ? 51.182 25.542 -94.067 1.00 54.56 85 SER A N 1
ATOM 665 C CA . SER A 1 85 ? 51.023 24.342 -94.901 1.00 54.56 85 SER A CA 1
ATOM 666 C C . SER A 1 85 ? 51.527 24.551 -96.336 1.00 54.56 85 SER A C 1
ATOM 668 O O . SER A 1 85 ? 52.125 23.643 -96.907 1.00 54.56 85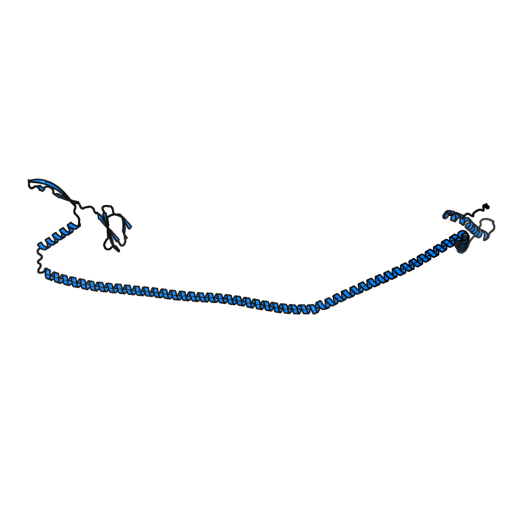 SER A O 1
ATOM 670 N N . SER A 1 86 ? 51.408 25.765 -96.885 1.00 56.91 86 SER A N 1
ATOM 671 C CA . SER A 1 86 ? 52.029 26.133 -98.166 1.00 56.91 86 SER A CA 1
ATOM 672 C C . SER A 1 86 ? 53.565 26.185 -98.103 1.00 56.91 86 SER A C 1
ATOM 674 O O . SER A 1 86 ? 54.219 25.857 -99.093 1.00 56.91 86 SER A O 1
ATOM 676 N N . GLY A 1 87 ? 54.151 26.578 -96.965 1.00 54.34 87 GLY A N 1
ATOM 677 C CA . GLY A 1 87 ? 55.608 26.646 -96.784 1.00 54.34 87 GLY A CA 1
ATOM 678 C C . GLY A 1 87 ? 56.286 25.273 -96.733 1.00 54.34 87 GLY A C 1
ATOM 679 O O . GLY A 1 87 ? 57.356 25.091 -97.307 1.00 54.34 87 GLY A O 1
ATOM 680 N N . LEU A 1 88 ? 55.627 24.284 -96.123 1.00 55.50 88 LEU A N 1
ATOM 681 C CA . LEU A 1 88 ? 56.121 22.904 -96.033 1.00 55.50 88 LEU A CA 1
ATOM 682 C C . LEU A 1 88 ? 56.151 22.185 -97.392 1.00 55.50 88 LEU A C 1
ATOM 684 O O . LEU A 1 88 ? 57.038 21.371 -97.636 1.00 55.50 88 LEU A O 1
ATOM 688 N N . VAL A 1 89 ? 55.223 22.520 -98.294 1.00 52.22 89 VAL A N 1
ATOM 689 C CA . VAL A 1 89 ? 55.171 21.969 -99.660 1.00 52.22 89 VAL A CA 1
ATOM 690 C C . VAL A 1 89 ? 56.282 22.550 -100.548 1.00 52.22 89 VAL A C 1
ATOM 692 O O . VAL A 1 89 ? 56.868 21.822 -101.346 1.00 52.22 89 VAL A O 1
ATOM 695 N N . ASN A 1 90 ? 56.648 23.823 -100.359 1.00 57.03 90 ASN A N 1
ATOM 696 C CA . ASN A 1 90 ? 57.746 24.466 -101.096 1.00 57.03 90 ASN A CA 1
ATOM 697 C C . ASN A 1 90 ? 59.152 24.036 -100.632 1.00 57.03 90 ASN A C 1
ATOM 699 O O . ASN A 1 90 ? 60.121 24.279 -101.347 1.00 57.03 90 ASN A O 1
ATOM 703 N N . MET A 1 91 ? 59.283 23.387 -99.468 1.00 46.97 91 MET A N 1
ATOM 704 C CA . MET A 1 91 ? 60.569 22.913 -98.927 1.00 46.97 91 MET A CA 1
ATOM 705 C C . MET A 1 91 ? 60.998 21.516 -99.419 1.00 46.97 91 MET A C 1
ATOM 707 O O . MET A 1 91 ? 62.007 20.992 -98.956 1.00 46.97 91 MET A O 1
ATOM 711 N N . GLY A 1 92 ? 60.289 20.911 -100.381 1.00 50.72 92 GLY A N 1
ATOM 712 C CA . GLY A 1 92 ? 60.837 19.792 -101.163 1.00 50.72 92 GLY A CA 1
ATOM 713 C C . GLY A 1 92 ? 61.071 18.483 -100.396 1.00 50.72 92 GLY A C 1
ATOM 714 O O . GLY A 1 92 ? 61.966 17.715 -100.748 1.00 50.72 92 GLY A O 1
ATOM 715 N N . ILE A 1 93 ? 60.267 18.185 -99.372 1.00 52.47 93 ILE A N 1
ATOM 716 C CA . ILE A 1 93 ? 60.293 16.872 -98.712 1.00 52.47 93 ILE A CA 1
ATOM 717 C C . ILE A 1 93 ? 59.615 15.850 -99.639 1.00 52.47 93 ILE A C 1
ATOM 719 O O . ILE A 1 93 ? 58.393 15.807 -99.772 1.00 52.47 93 ILE A O 1
ATOM 723 N N . SER A 1 94 ? 60.433 15.049 -100.322 1.00 43.56 94 SER A N 1
ATOM 724 C CA . SER A 1 94 ? 59.991 14.040 -101.291 1.00 43.56 94 SER A CA 1
ATOM 725 C C . SER A 1 94 ? 59.099 12.950 -100.662 1.00 43.56 94 SER A C 1
ATOM 727 O O . SER A 1 94 ? 59.375 12.405 -99.594 1.00 43.56 94 SER A O 1
ATOM 729 N N . VAL A 1 95 ? 58.000 12.621 -101.349 1.00 53.19 95 VAL A N 1
ATOM 730 C CA . VAL A 1 95 ? 56.888 11.769 -100.871 1.00 53.19 95 VAL A CA 1
ATOM 731 C C . VAL A 1 95 ? 57.220 10.260 -100.873 1.00 53.19 95 VAL A C 1
ATOM 733 O O . VAL A 1 95 ? 56.459 9.437 -100.371 1.00 53.19 95 VAL A O 1
ATOM 736 N N . ALA A 1 96 ? 58.379 9.867 -101.410 1.00 50.09 96 ALA A N 1
ATOM 737 C CA . ALA A 1 96 ? 58.719 8.458 -101.617 1.00 50.09 96 ALA A CA 1
ATOM 738 C C . ALA A 1 96 ? 59.231 7.752 -100.346 1.00 50.09 96 ALA A C 1
ATOM 740 O O . ALA A 1 96 ? 58.807 6.635 -100.066 1.00 50.09 96 ALA A O 1
ATOM 741 N N . GLN A 1 97 ? 60.077 8.403 -99.535 1.00 49.47 97 GLN A N 1
ATOM 742 C CA . GLN A 1 97 ? 60.550 7.842 -98.255 1.00 49.47 97 GLN A CA 1
ATOM 743 C C . GLN A 1 97 ? 59.613 8.167 -97.078 1.00 49.47 97 GLN A C 1
ATOM 745 O O . GLN A 1 97 ? 59.602 7.454 -96.075 1.00 49.47 97 GLN A O 1
ATOM 750 N N . THR A 1 98 ? 58.758 9.188 -97.209 1.00 52.62 98 THR A N 1
ATOM 751 C CA . THR A 1 98 ? 57.748 9.510 -96.192 1.00 52.62 98 THR A CA 1
ATOM 752 C C . THR A 1 98 ? 56.599 8.509 -96.178 1.00 52.62 98 THR A C 1
ATOM 754 O O . THR A 1 98 ? 56.034 8.294 -95.118 1.00 52.62 98 THR A O 1
ATOM 757 N N . ALA A 1 99 ? 56.277 7.828 -97.281 1.00 56.09 99 ALA A N 1
ATOM 758 C CA . ALA A 1 99 ? 55.196 6.839 -97.302 1.00 56.09 99 ALA A CA 1
ATOM 759 C C . ALA A 1 99 ? 55.496 5.582 -96.459 1.00 56.09 99 ALA A C 1
ATOM 761 O O . ALA A 1 99 ? 54.591 5.059 -95.811 1.00 56.09 99 ALA A O 1
ATOM 762 N N . GLN A 1 100 ? 56.746 5.103 -96.440 1.00 57.91 100 GLN A N 1
ATOM 763 C CA . GLN A 1 100 ? 57.160 3.969 -95.598 1.00 57.91 100 GLN A CA 1
ATOM 764 C C . GLN A 1 100 ? 57.274 4.375 -94.129 1.00 57.91 100 GLN A C 1
ATOM 766 O O . GLN A 1 100 ? 56.641 3.747 -93.289 1.00 57.91 100 GLN A O 1
ATOM 771 N N . VAL A 1 101 ? 57.933 5.499 -93.829 1.00 63.69 101 VAL A N 1
ATOM 772 C CA . VAL A 1 101 ? 58.009 6.017 -92.453 1.00 63.69 101 VAL A CA 1
ATOM 773 C C . VAL A 1 101 ? 56.625 6.390 -91.915 1.00 63.69 101 VAL A C 1
ATOM 775 O O . VAL A 1 101 ? 56.351 6.154 -90.750 1.00 63.69 101 VAL A O 1
ATOM 778 N N . GLN A 1 102 ? 55.707 6.906 -92.741 1.00 66.69 102 GLN A N 1
ATOM 779 C CA . GLN A 1 102 ? 54.320 7.156 -92.330 1.00 66.69 102 GLN A CA 1
ATOM 780 C C . GLN A 1 102 ? 53.522 5.865 -92.140 1.00 66.69 102 GLN A C 1
ATOM 782 O O . GLN A 1 102 ? 52.636 5.847 -91.292 1.00 66.69 102 GLN A O 1
ATOM 787 N N . LYS A 1 103 ? 53.788 4.795 -92.903 1.00 70.50 103 LYS A N 1
ATOM 788 C CA . LYS A 1 103 ? 53.167 3.482 -92.664 1.00 70.50 103 LYS A CA 1
ATOM 789 C C . LYS A 1 103 ? 53.664 2.881 -91.353 1.00 70.50 103 LYS A C 1
ATOM 791 O O . LYS A 1 103 ? 52.828 2.522 -90.533 1.00 70.50 103 LYS A O 1
ATOM 796 N N . ASP A 1 104 ? 54.972 2.861 -91.123 1.00 73.44 104 ASP A N 1
ATOM 797 C CA . ASP A 1 104 ? 55.566 2.320 -89.895 1.00 73.44 104 ASP A CA 1
ATOM 798 C C . ASP A 1 104 ? 55.226 3.189 -88.676 1.00 73.44 104 ASP A C 1
ATOM 800 O O . ASP A 1 104 ? 54.888 2.662 -87.621 1.00 73.44 104 ASP A O 1
ATOM 804 N N . ALA A 1 105 ? 55.181 4.518 -88.832 1.00 72.75 105 ALA A N 1
ATOM 805 C CA . ALA A 1 105 ? 54.676 5.426 -87.803 1.00 72.75 105 ALA A CA 1
ATOM 806 C C . ALA A 1 105 ? 53.186 5.192 -87.525 1.00 72.75 105 ALA A C 1
ATOM 808 O O . ALA A 1 105 ? 52.790 5.155 -86.367 1.00 72.75 105 ALA A O 1
ATOM 809 N N . ARG A 1 106 ? 52.349 4.963 -88.549 1.00 78.31 106 ARG A N 1
ATOM 810 C CA . ARG A 1 106 ? 50.928 4.620 -88.346 1.00 78.31 106 ARG A CA 1
ATOM 811 C C . ARG A 1 106 ? 50.749 3.263 -87.669 1.00 78.31 106 ARG A C 1
ATOM 813 O O . ARG A 1 106 ? 49.843 3.137 -86.852 1.00 78.31 106 ARG A O 1
ATOM 820 N N . ILE A 1 107 ? 51.577 2.269 -87.996 1.00 79.81 107 ILE A N 1
ATOM 821 C CA . ILE A 1 107 ? 51.552 0.945 -87.358 1.00 79.81 107 ILE A CA 1
ATOM 822 C C . ILE A 1 107 ? 51.991 1.071 -85.897 1.00 79.81 107 ILE A C 1
ATOM 824 O O . ILE A 1 107 ? 51.243 0.658 -85.016 1.00 79.81 107 ILE A O 1
ATOM 828 N N . GLY A 1 108 ? 53.113 1.742 -85.627 1.00 85.62 108 GLY A N 1
ATOM 829 C CA . GLY A 1 108 ? 53.599 1.990 -84.269 1.00 85.62 108 GLY A CA 1
ATOM 830 C C . GLY A 1 108 ? 52.629 2.828 -83.433 1.00 85.62 108 GLY A C 1
ATOM 831 O O . GLY A 1 108 ? 52.395 2.521 -82.267 1.00 85.62 108 GLY A O 1
ATOM 832 N N . GLU A 1 109 ? 51.980 3.836 -84.023 1.00 83.88 109 GLU A N 1
ATOM 833 C CA . GLU A 1 109 ? 50.910 4.586 -83.360 1.00 83.88 109 GLU A CA 1
ATOM 834 C C . GLU A 1 109 ? 49.685 3.714 -83.070 1.00 83.88 109 GLU A C 1
ATOM 836 O O . GLU A 1 109 ? 49.078 3.857 -82.010 1.00 83.88 109 GLU A O 1
ATOM 841 N N . ALA A 1 110 ? 49.287 2.837 -83.994 1.00 78.06 110 ALA A N 1
ATOM 842 C CA . ALA A 1 110 ? 48.141 1.951 -83.809 1.00 78.06 110 ALA A CA 1
ATOM 843 C C . ALA A 1 110 ? 48.413 0.882 -82.742 1.00 78.06 110 ALA A C 1
ATOM 845 O O . ALA A 1 110 ? 47.535 0.603 -81.925 1.00 78.06 110 ALA A O 1
ATOM 846 N N . GLU A 1 111 ? 49.621 0.321 -82.713 1.00 86.50 111 GLU A N 1
ATOM 847 C CA . GLU A 1 111 ? 50.068 -0.632 -81.694 1.00 86.50 111 GLU A CA 1
ATOM 848 C C . GLU A 1 111 ? 50.205 0.042 -80.329 1.00 86.50 111 GLU A C 1
ATOM 850 O O . GLU A 1 111 ? 49.625 -0.438 -79.358 1.00 86.50 111 GLU A O 1
ATOM 855 N N . ALA A 1 112 ? 50.828 1.222 -80.255 1.00 86.19 112 ALA A N 1
ATOM 856 C CA . ALA A 1 112 ? 50.905 1.993 -79.017 1.00 86.19 112 ALA A CA 1
ATOM 857 C C . ALA A 1 112 ? 49.514 2.391 -78.498 1.00 86.19 112 ALA A C 1
ATOM 859 O O . ALA A 1 112 ? 49.259 2.291 -77.298 1.00 86.19 112 ALA A O 1
ATOM 860 N N . LYS A 1 113 ? 48.587 2.791 -79.383 1.00 87.50 113 LYS A N 1
ATOM 861 C CA . LYS A 1 113 ? 47.186 3.077 -79.020 1.00 87.50 113 LYS A CA 1
ATOM 862 C C . LYS A 1 113 ? 46.452 1.820 -78.551 1.00 87.50 113 LYS A C 1
ATOM 864 O O . LYS A 1 113 ? 45.687 1.904 -77.593 1.00 87.50 113 LYS A O 1
ATOM 869 N N . ARG A 1 114 ? 46.688 0.664 -79.181 1.00 90.50 114 ARG A N 1
ATOM 870 C CA . ARG A 1 114 ? 46.113 -0.624 -78.762 1.00 90.50 114 ARG A CA 1
ATOM 871 C C . ARG A 1 114 ? 46.619 -1.019 -77.376 1.00 90.50 114 ARG A C 1
ATOM 873 O O . ARG A 1 114 ? 45.806 -1.298 -76.500 1.00 90.50 114 ARG A O 1
ATOM 880 N N . ASP A 1 115 ? 47.927 -0.983 -77.155 1.00 90.38 115 ASP A N 1
ATOM 881 C CA . ASP A 1 115 ? 48.552 -1.400 -75.897 1.00 90.38 115 ASP A CA 1
ATOM 882 C C . ASP A 1 115 ? 48.272 -0.424 -74.753 1.00 90.38 115 ASP A C 1
ATOM 884 O O . ASP A 1 115 ? 48.111 -0.844 -73.603 1.00 90.38 115 ASP A O 1
ATOM 888 N N . ALA A 1 116 ? 48.191 0.877 -75.050 1.00 87.81 116 ALA A N 1
ATOM 889 C CA . ALA A 1 116 ? 47.691 1.876 -74.112 1.00 87.81 116 ALA A CA 1
ATOM 890 C C . ALA A 1 116 ? 46.218 1.606 -73.781 1.00 87.81 116 ALA A C 1
ATOM 892 O O . ALA A 1 116 ? 45.864 1.563 -72.607 1.00 87.81 116 ALA A O 1
ATOM 893 N N . GLY A 1 117 ? 45.385 1.317 -74.787 1.00 93.69 117 GLY A N 1
ATOM 894 C CA . GLY A 1 117 ? 43.976 0.972 -74.602 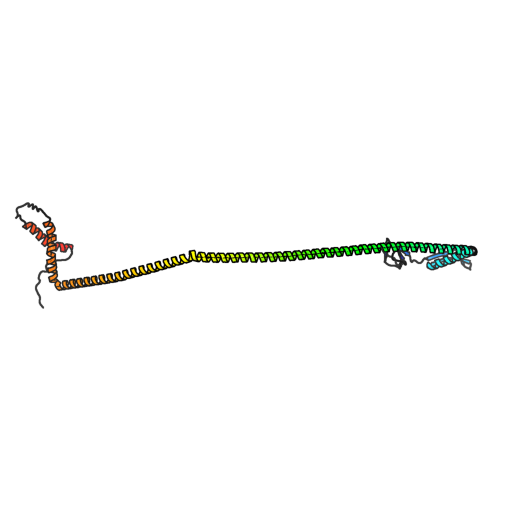1.00 93.69 117 GLY A CA 1
ATOM 895 C C . GLY A 1 117 ? 43.766 -0.271 -73.734 1.00 93.69 117 GLY A C 1
ATOM 896 O O . GLY A 1 117 ? 42.938 -0.244 -72.826 1.00 93.69 117 GLY A O 1
ATOM 897 N N . ILE A 1 118 ? 44.545 -1.337 -73.946 1.00 92.44 118 ILE A N 1
ATOM 898 C CA . ILE A 1 118 ? 44.481 -2.569 -73.142 1.00 92.44 118 ILE A CA 1
ATOM 899 C C . ILE A 1 118 ? 44.930 -2.303 -71.703 1.00 92.44 118 ILE A C 1
ATOM 901 O O . ILE A 1 118 ? 44.254 -2.729 -70.765 1.00 92.44 118 ILE A O 1
ATOM 905 N N . ARG A 1 119 ? 46.040 -1.579 -71.502 1.00 90.44 119 ARG A N 1
ATOM 906 C CA . ARG A 1 119 ? 46.521 -1.232 -70.154 1.00 90.44 119 ARG A CA 1
ATOM 907 C C . ARG A 1 119 ? 45.547 -0.326 -69.415 1.00 90.44 119 ARG A C 1
ATOM 909 O O . ARG A 1 119 ? 45.287 -0.555 -68.238 1.00 90.44 119 ARG A O 1
ATOM 916 N N . GLU A 1 120 ? 44.964 0.650 -70.100 1.00 89.94 120 GLU A N 1
ATOM 917 C CA . GLU A 1 120 ? 43.914 1.489 -69.533 1.00 89.94 120 GLU A CA 1
ATOM 918 C C . GLU A 1 120 ? 42.662 0.685 -69.191 1.00 89.94 120 GLU A C 1
ATOM 920 O O . GLU A 1 120 ? 42.105 0.882 -68.115 1.00 89.94 120 GLU A O 1
ATOM 925 N N . ALA A 1 121 ? 42.208 -0.208 -70.074 1.00 91.88 121 ALA A N 1
ATOM 926 C CA . ALA A 1 121 ? 41.047 -1.055 -69.821 1.00 91.88 121 ALA A CA 1
ATOM 927 C C . ALA A 1 121 ? 41.286 -1.980 -68.622 1.00 91.88 121 ALA A C 1
ATOM 929 O O . ALA A 1 121 ? 40.417 -2.085 -67.761 1.00 91.88 121 ALA A O 1
ATOM 930 N N . LYS A 1 122 ? 42.483 -2.571 -68.514 1.00 93.25 122 LYS A N 1
ATOM 931 C CA . LYS A 1 122 ? 42.869 -3.429 -67.389 1.00 93.25 122 LYS A CA 1
ATOM 932 C C . LYS A 1 122 ? 42.960 -2.647 -66.077 1.00 93.25 122 LYS A C 1
ATOM 934 O O . LYS A 1 122 ? 42.353 -3.057 -65.096 1.00 93.25 122 LYS A O 1
ATOM 939 N N . ALA A 1 123 ? 43.611 -1.482 -66.070 1.00 91.81 123 ALA A N 1
ATOM 940 C CA . ALA A 1 123 ? 43.672 -0.616 -64.890 1.00 91.81 123 ALA A CA 1
ATOM 941 C C . ALA A 1 123 ? 42.280 -0.096 -64.479 1.00 91.81 123 ALA A C 1
ATOM 943 O O . ALA A 1 123 ? 41.972 -0.005 -63.290 1.00 91.81 123 ALA A O 1
ATOM 944 N N . LYS A 1 124 ? 41.410 0.217 -65.453 1.00 92.44 124 LYS A N 1
ATOM 945 C CA . LYS A 1 124 ? 40.005 0.581 -65.206 1.00 92.44 124 LYS A CA 1
ATOM 946 C C . LYS A 1 124 ? 39.229 -0.598 -64.618 1.00 92.44 124 LYS A C 1
ATOM 948 O O . LYS A 1 124 ? 38.509 -0.398 -63.647 1.00 92.44 124 LYS A O 1
ATOM 953 N N . GLN A 1 125 ? 39.395 -1.804 -65.156 1.00 93.75 125 GLN A N 1
ATOM 954 C CA . GLN A 1 125 ? 38.745 -3.014 -64.654 1.00 93.75 125 GLN A CA 1
ATOM 955 C C . GLN A 1 125 ? 39.197 -3.344 -63.228 1.00 93.75 125 GLN A C 1
ATOM 957 O O . GLN A 1 125 ? 38.350 -3.572 -62.371 1.00 93.75 125 GLN A O 1
ATOM 962 N N . GLU A 1 126 ? 40.502 -3.309 -62.951 1.00 93.31 126 GLU A N 1
ATOM 963 C CA . GLU A 1 126 ? 41.060 -3.533 -61.612 1.00 93.31 126 GLU A CA 1
ATOM 964 C C . GLU A 1 126 ? 40.534 -2.490 -60.618 1.00 93.31 126 GLU A C 1
ATOM 966 O O . GLU A 1 126 ? 40.019 -2.859 -59.562 1.00 93.31 126 GLU A O 1
ATOM 971 N N . LYS A 1 127 ? 40.541 -1.201 -60.988 1.00 95.62 127 LYS A N 1
ATOM 972 C CA . LYS A 1 127 ? 39.963 -0.132 -60.162 1.00 95.62 127 LYS A CA 1
ATOM 973 C C . LYS A 1 127 ? 38.481 -0.368 -59.866 1.00 95.62 127 LYS A C 1
ATOM 975 O O . LYS A 1 127 ? 38.086 -0.289 -58.708 1.00 95.62 127 LYS A O 1
ATOM 980 N N . VAL A 1 128 ? 37.670 -0.635 -60.891 1.00 95.56 128 VAL A N 1
ATOM 981 C CA . VAL A 1 128 ? 36.228 -0.877 -60.721 1.00 95.56 128 VAL A CA 1
ATOM 982 C C . VAL A 1 128 ? 36.000 -2.117 -59.863 1.00 95.56 128 VAL A C 1
ATOM 984 O O . VAL A 1 128 ? 35.178 -2.072 -58.961 1.00 95.56 128 VAL A O 1
ATOM 987 N N . SER A 1 129 ? 36.771 -3.188 -60.067 1.00 90.62 129 SER A N 1
ATOM 988 C CA . SER A 1 129 ? 36.659 -4.407 -59.261 1.00 90.62 129 SER A CA 1
ATOM 989 C C . SER A 1 129 ? 36.984 -4.162 -57.787 1.00 90.62 129 SER A C 1
ATOM 991 O O . SER A 1 129 ? 36.248 -4.626 -56.923 1.00 90.62 129 SER A O 1
ATOM 993 N N . ALA A 1 130 ? 38.016 -3.365 -57.491 1.00 92.56 130 ALA A N 1
ATOM 994 C CA . ALA A 1 130 ? 38.353 -2.979 -56.125 1.00 92.56 130 ALA A CA 1
ATOM 995 C C . ALA A 1 130 ? 37.249 -2.112 -55.500 1.00 92.56 130 ALA A C 1
ATOM 997 O O . ALA A 1 130 ? 36.854 -2.356 -54.366 1.00 92.56 130 ALA A O 1
ATOM 998 N N . GLN A 1 131 ? 36.698 -1.154 -56.255 1.00 93.44 131 GLN A N 1
ATOM 999 C CA . GLN A 1 131 ? 35.569 -0.332 -55.806 1.00 93.44 131 GLN A CA 1
ATOM 1000 C C . GLN A 1 131 ? 34.324 -1.179 -55.526 1.00 93.44 131 GLN A C 1
ATOM 1002 O O . GLN A 1 131 ? 33.728 -1.038 -54.464 1.00 93.44 131 GLN A O 1
ATOM 1007 N N . SER A 1 132 ? 33.971 -2.105 -56.419 1.00 90.62 132 SER A N 1
ATOM 1008 C CA . SER A 1 132 ? 32.837 -3.009 -56.223 1.00 90.62 132 SER A CA 1
ATOM 1009 C C . SER A 1 132 ? 33.034 -3.926 -55.018 1.00 90.62 132 SER A C 1
ATOM 1011 O O . SER A 1 132 ? 32.089 -4.141 -54.267 1.00 90.62 132 SER A O 1
ATOM 1013 N N . LEU A 1 133 ? 34.245 -4.448 -54.793 1.00 95.06 133 LEU A N 1
ATOM 1014 C CA . LEU A 1 133 ? 34.543 -5.240 -53.596 1.00 95.06 133 LEU A CA 1
ATOM 1015 C C . LEU A 1 133 ? 34.392 -4.401 -52.322 1.00 95.06 133 LEU A C 1
ATOM 1017 O O . LEU A 1 133 ? 33.724 -4.848 -51.393 1.00 95.06 133 LEU A O 1
ATOM 1021 N N . SER A 1 134 ? 34.912 -3.169 -52.303 1.00 93.31 134 SER A N 1
ATOM 1022 C CA . SER A 1 134 ? 34.721 -2.252 -51.173 1.00 93.31 134 SER A CA 1
ATOM 1023 C C . SER A 1 134 ? 33.247 -1.902 -50.945 1.00 93.31 134 SER A C 1
ATOM 1025 O O . SER A 1 134 ? 32.795 -1.880 -49.806 1.00 93.31 134 SER A O 1
ATOM 1027 N N . GLU A 1 135 ? 32.466 -1.671 -52.001 1.00 94.38 135 GLU A N 1
ATOM 1028 C CA . GLU A 1 135 ? 31.021 -1.430 -51.897 1.00 94.38 135 GLU A CA 1
ATOM 1029 C C . GLU A 1 135 ? 30.270 -2.655 -51.364 1.00 94.38 135 GLU A C 1
ATOM 1031 O O . GLU A 1 135 ? 29.397 -2.512 -50.508 1.00 94.38 135 GLU A O 1
ATOM 1036 N N . ILE A 1 136 ? 30.635 -3.864 -51.804 1.00 96.31 136 ILE A N 1
ATOM 1037 C CA . ILE A 1 136 ? 30.077 -5.117 -51.280 1.00 96.31 136 ILE A CA 1
ATOM 1038 C C . ILE A 1 136 ? 30.410 -5.272 -49.794 1.00 96.31 136 ILE A C 1
ATOM 1040 O O . ILE A 1 136 ? 29.541 -5.672 -49.020 1.00 96.31 136 ILE A O 1
ATOM 1044 N N . GLU A 1 137 ? 31.643 -4.977 -49.387 1.00 95.25 137 GLU A N 1
ATOM 1045 C CA . GLU A 1 137 ? 32.064 -5.040 -47.985 1.00 95.25 137 GLU A CA 1
ATOM 1046 C C . GLU A 1 137 ? 31.321 -4.018 -47.127 1.00 95.25 137 GLU A C 1
ATOM 1048 O O . GLU A 1 137 ? 30.767 -4.399 -46.100 1.00 95.25 137 GLU A O 1
ATOM 1053 N N . MET A 1 138 ? 31.200 -2.765 -47.574 1.00 93.38 138 MET A N 1
ATOM 1054 C CA . MET A 1 138 ? 30.406 -1.746 -46.876 1.00 93.38 138 MET A CA 1
ATOM 1055 C C . MET A 1 138 ? 28.926 -2.132 -46.779 1.00 93.38 138 MET A C 1
ATOM 1057 O O . MET A 1 138 ? 28.298 -1.965 -45.738 1.00 93.38 138 MET A O 1
ATOM 1061 N N . ALA A 1 139 ? 28.351 -2.689 -47.846 1.00 91.12 139 ALA A N 1
ATOM 1062 C CA . ALA A 1 139 ? 26.972 -3.166 -47.820 1.00 91.12 139 ALA A CA 1
ATOM 1063 C C . ALA A 1 139 ? 26.798 -4.375 -46.885 1.00 91.12 139 ALA A C 1
ATOM 1065 O O . ALA A 1 139 ? 25.730 -4.552 -46.298 1.00 91.12 139 ALA A O 1
ATOM 1066 N N . LYS A 1 140 ? 27.826 -5.222 -46.742 1.00 95.31 140 LYS A N 1
ATOM 1067 C CA . LYS A 1 140 ? 27.838 -6.319 -45.765 1.00 95.31 140 LYS A CA 1
ATOM 1068 C C . LYS A 1 140 ? 27.909 -5.801 -44.341 1.00 95.31 140 LYS A C 1
ATOM 1070 O O . LYS A 1 140 ? 27.033 -6.153 -43.565 1.00 95.31 140 LYS A O 1
ATOM 1075 N N . THR A 1 141 ? 28.854 -4.921 -44.028 1.00 95.31 141 THR A N 1
ATOM 1076 C CA . THR A 1 141 ? 28.976 -4.360 -42.677 1.00 95.31 141 THR A CA 1
ATOM 1077 C C . THR A 1 141 ? 27.728 -3.586 -42.272 1.00 95.31 141 THR A C 1
ATOM 1079 O O . THR A 1 141 ? 27.283 -3.722 -41.138 1.00 95.31 141 THR A O 1
ATOM 1082 N N . GLN A 1 142 ? 27.111 -2.845 -43.197 1.00 94.75 142 GLN A N 1
ATOM 1083 C CA . GLN A 1 142 ? 25.857 -2.142 -42.937 1.00 94.75 142 GLN A CA 1
ATOM 1084 C C . GLN A 1 142 ? 24.705 -3.112 -42.653 1.00 94.75 142 GLN A C 1
ATOM 1086 O O . GLN A 1 142 ? 23.982 -2.932 -41.676 1.00 94.75 142 GLN A O 1
ATOM 1091 N N . ARG A 1 143 ? 24.557 -4.170 -43.461 1.00 97.50 143 ARG A N 1
ATOM 1092 C CA . ARG A 1 143 ? 23.540 -5.206 -43.228 1.00 97.50 143 ARG A CA 1
ATOM 1093 C C . ARG A 1 143 ? 23.764 -5.917 -41.898 1.00 97.50 143 ARG A C 1
ATOM 1095 O O . ARG A 1 143 ? 22.814 -6.104 -41.151 1.00 97.50 143 ARG A O 1
ATOM 1102 N N . ASP A 1 144 ? 25.000 -6.308 -41.604 1.00 94.62 144 ASP A N 1
ATOM 1103 C CA . ASP A 1 144 ? 25.345 -7.025 -40.376 1.00 94.62 144 ASP A CA 1
ATOM 1104 C C . ASP A 1 144 ? 25.127 -6.127 -39.150 1.00 94.62 144 ASP A C 1
ATOM 1106 O O . ASP A 1 144 ? 24.612 -6.589 -38.132 1.00 94.62 144 ASP A O 1
ATOM 1110 N N . TYR A 1 145 ? 25.425 -4.828 -39.264 1.00 96.81 145 TYR A N 1
ATOM 1111 C CA . TYR A 1 145 ? 25.103 -3.826 -38.249 1.00 96.81 145 TYR A CA 1
ATOM 1112 C C . TYR A 1 145 ? 23.591 -3.694 -38.033 1.00 96.81 145 TYR A C 1
ATOM 1114 O O . TYR A 1 145 ? 23.138 -3.723 -36.891 1.00 96.81 145 TYR A O 1
ATOM 1122 N N . GLU A 1 146 ? 22.799 -3.589 -39.101 1.00 94.25 146 GLU A N 1
ATOM 1123 C CA . GLU A 1 146 ? 21.336 -3.489 -39.013 1.00 94.25 146 GLU A CA 1
ATOM 1124 C C . GLU A 1 146 ? 20.699 -4.758 -38.442 1.00 94.25 146 GLU A C 1
ATOM 1126 O O . GLU A 1 146 ? 19.810 -4.663 -37.596 1.00 94.25 146 GLU A O 1
ATOM 1131 N N . LEU A 1 147 ? 21.182 -5.937 -38.842 1.00 96.19 147 LEU A N 1
ATOM 1132 C CA . LEU A 1 147 ? 20.750 -7.217 -38.281 1.00 96.19 147 LEU A CA 1
ATOM 1133 C C . LEU A 1 147 ? 21.073 -7.291 -36.793 1.00 96.19 147 LEU A C 1
ATOM 1135 O O . LEU A 1 147 ? 20.192 -7.593 -35.996 1.00 96.19 147 LEU A O 1
ATOM 1139 N N . THR A 1 148 ? 22.308 -6.958 -36.419 1.00 92.31 148 THR A N 1
ATOM 1140 C CA . THR A 1 148 ? 22.735 -6.939 -35.017 1.00 92.31 148 THR A CA 1
ATOM 1141 C C . THR A 1 148 ? 21.897 -5.946 -34.219 1.00 92.31 148 THR A C 1
ATOM 1143 O O . THR A 1 148 ? 21.431 -6.260 -33.132 1.00 92.31 148 THR A O 1
ATOM 1146 N N . LYS A 1 149 ? 21.634 -4.751 -34.748 1.00 97.31 149 LYS A N 1
ATOM 1147 C CA . LYS A 1 149 ? 20.760 -3.783 -34.084 1.00 97.31 149 LYS A CA 1
ATOM 1148 C C . LYS A 1 149 ? 19.352 -4.352 -33.882 1.00 97.31 149 LYS A C 1
ATOM 1150 O O . LYS A 1 149 ? 18.842 -4.298 -32.771 1.00 97.31 149 LYS A O 1
ATOM 1155 N N . ALA A 1 150 ? 18.763 -4.951 -34.915 1.00 93.56 150 ALA A N 1
ATOM 1156 C CA . ALA A 1 150 ? 17.436 -5.549 -34.828 1.00 93.56 150 ALA A CA 1
ATOM 1157 C C . ALA A 1 150 ? 17.373 -6.701 -33.809 1.00 93.56 150 ALA A C 1
ATOM 1159 O O . ALA A 1 150 ? 16.388 -6.803 -33.083 1.00 93.56 150 ALA A O 1
ATOM 1160 N N . THR A 1 151 ? 18.412 -7.541 -33.703 1.00 94.81 151 THR A N 1
ATOM 1161 C CA . THR A 1 151 ? 18.453 -8.598 -32.676 1.00 94.81 151 THR A CA 1
ATOM 1162 C C . THR A 1 151 ? 18.515 -8.011 -31.270 1.00 94.81 151 THR A C 1
ATOM 1164 O O . THR A 1 151 ? 17.758 -8.452 -30.412 1.00 94.81 151 THR A O 1
ATOM 1167 N N . HIS A 1 152 ? 19.338 -6.982 -31.043 1.00 94.12 152 HIS A N 1
ATOM 1168 C CA . HIS A 1 152 ? 19.405 -6.306 -29.743 1.00 94.12 152 HIS A CA 1
ATOM 1169 C C . HIS A 1 152 ? 18.090 -5.590 -29.402 1.00 94.12 152 HIS A C 1
ATOM 1171 O O . HIS A 1 152 ? 17.648 -5.656 -28.259 1.00 94.12 152 HIS A O 1
ATOM 1177 N N . ASP A 1 153 ? 17.432 -4.951 -30.373 1.00 91.75 153 ASP A N 1
ATOM 1178 C CA . ASP A 1 153 ? 16.130 -4.301 -30.171 1.00 91.75 153 ASP A CA 1
ATOM 1179 C C . ASP A 1 153 ? 15.057 -5.337 -29.777 1.00 91.75 153 ASP A C 1
ATOM 1181 O O . ASP A 1 153 ? 14.278 -5.106 -28.847 1.00 91.75 153 ASP A O 1
ATOM 1185 N N . ILE A 1 154 ? 15.054 -6.512 -30.424 1.00 94.19 154 ILE A N 1
ATOM 1186 C CA . ILE A 1 154 ? 14.187 -7.636 -30.043 1.00 94.19 154 ILE A CA 1
ATOM 1187 C C . ILE A 1 154 ? 14.514 -8.088 -28.619 1.00 94.19 154 ILE A C 1
ATOM 1189 O O . ILE A 1 154 ? 13.607 -8.145 -27.794 1.00 94.19 154 ILE A O 1
ATOM 1193 N N . GLU A 1 155 ? 15.779 -8.352 -28.296 1.00 92.62 155 GLU A N 1
ATOM 1194 C CA . GLU A 1 155 ? 16.190 -8.780 -26.955 1.00 92.62 155 GLU A CA 1
ATOM 1195 C C . GLU A 1 155 ? 15.745 -7.779 -25.883 1.00 92.62 155 GLU A C 1
ATOM 1197 O O . GLU A 1 155 ? 15.053 -8.161 -24.938 1.00 92.62 155 GLU A O 1
ATOM 1202 N N . VAL A 1 156 ? 16.040 -6.489 -26.061 1.00 95.56 156 VAL A N 1
ATOM 1203 C CA . VAL A 1 156 ? 15.614 -5.426 -25.138 1.00 95.56 156 VAL A CA 1
ATOM 1204 C C . VAL A 1 156 ? 14.095 -5.415 -24.986 1.00 95.56 156 VAL A C 1
ATOM 1206 O O . VAL A 1 156 ? 13.608 -5.387 -23.857 1.00 95.56 156 VAL A O 1
ATOM 1209 N N . SER A 1 157 ? 13.341 -5.501 -26.085 1.00 85.25 157 SER A N 1
ATOM 1210 C CA . SER A 1 157 ? 11.875 -5.535 -26.020 1.00 85.25 157 SER A CA 1
ATOM 1211 C C . SER A 1 157 ? 11.341 -6.783 -25.305 1.00 85.25 157 SER A C 1
ATOM 1213 O O . SER A 1 157 ? 10.380 -6.688 -24.543 1.00 85.25 157 SER A O 1
ATOM 1215 N N . THR A 1 158 ? 11.987 -7.943 -25.471 1.00 90.81 158 THR A N 1
ATOM 1216 C CA . THR A 1 158 ? 11.605 -9.173 -24.763 1.00 90.81 158 THR A CA 1
ATOM 1217 C C . THR A 1 158 ? 11.908 -9.085 -23.274 1.00 90.81 158 THR A C 1
ATOM 1219 O O . THR A 1 158 ? 11.060 -9.467 -22.470 1.00 90.81 158 THR A O 1
ATOM 1222 N N . TYR A 1 159 ? 13.060 -8.528 -22.886 1.00 91.19 159 TYR A N 1
ATOM 1223 C CA . TYR A 1 159 ? 13.391 -8.302 -21.480 1.00 91.19 159 TYR A CA 1
ATOM 1224 C C . TYR A 1 159 ? 12.458 -7.274 -20.839 1.00 91.19 159 TYR A C 1
ATOM 1226 O O . TYR A 1 159 ? 12.030 -7.476 -19.706 1.00 91.19 159 TYR A O 1
ATOM 1234 N N . GLN A 1 160 ? 12.091 -6.211 -21.560 1.00 92.62 160 GLN A N 1
ATOM 1235 C CA . GLN A 1 160 ? 11.102 -5.235 -21.096 1.00 92.62 160 GLN A CA 1
ATOM 1236 C C . GLN A 1 160 ? 9.729 -5.881 -20.904 1.00 92.62 160 GLN A C 1
ATOM 1238 O O . GLN A 1 160 ? 9.163 -5.771 -19.824 1.00 92.62 160 GLN A O 1
ATOM 1243 N N . ALA A 1 161 ? 9.236 -6.645 -21.883 1.00 92.56 161 ALA A N 1
ATOM 1244 C CA . ALA A 1 161 ? 7.964 -7.356 -21.756 1.00 92.56 161 ALA A CA 1
ATOM 1245 C C . ALA A 1 161 ? 7.971 -8.376 -20.599 1.00 92.56 161 ALA A C 1
ATOM 1247 O O . ALA A 1 161 ? 6.974 -8.516 -19.892 1.00 92.56 161 ALA A O 1
ATOM 1248 N N . GLN A 1 162 ? 9.093 -9.071 -20.374 1.00 92.25 162 GLN A N 1
ATOM 1249 C CA . GLN A 1 162 ? 9.265 -9.965 -19.224 1.00 92.25 162 GLN A CA 1
ATOM 1250 C C . GLN A 1 162 ? 9.281 -9.2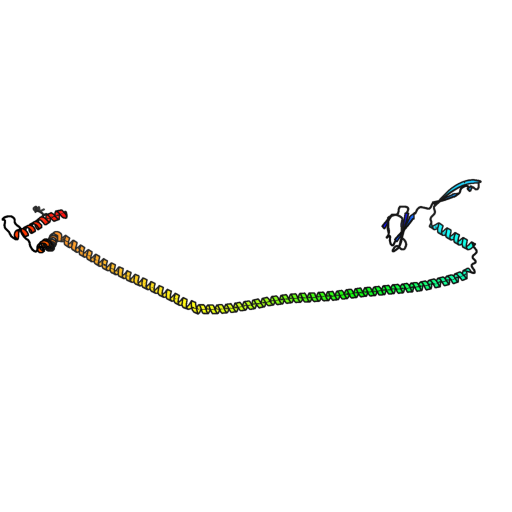02 -17.895 1.00 92.25 162 GLN A C 1
ATOM 1252 O O . GLN A 1 162 ? 8.666 -9.663 -16.934 1.00 92.25 162 GLN A O 1
ATOM 1257 N N . ALA A 1 163 ? 9.952 -8.050 -17.829 1.00 92.69 163 ALA A N 1
ATOM 1258 C CA . ALA A 1 163 ? 9.980 -7.200 -16.642 1.00 92.69 163 ALA A CA 1
ATOM 1259 C C . ALA A 1 163 ? 8.592 -6.623 -16.330 1.00 92.69 163 ALA A C 1
ATOM 1261 O O . ALA A 1 163 ? 8.160 -6.680 -15.182 1.00 92.69 163 ALA A O 1
ATOM 1262 N N . ASP A 1 164 ? 7.866 -6.152 -17.345 1.00 93.69 164 ASP A N 1
ATOM 1263 C CA . ASP A 1 164 ? 6.501 -5.644 -17.204 1.00 93.69 164 ASP A CA 1
ATOM 1264 C C . ASP A 1 164 ? 5.550 -6.745 -16.726 1.00 93.69 164 ASP A C 1
ATOM 1266 O O . ASP A 1 164 ? 4.773 -6.527 -15.796 1.00 93.69 164 ASP A O 1
ATOM 1270 N N . LEU A 1 165 ? 5.651 -7.952 -17.294 1.00 94.50 165 LEU A N 1
ATOM 1271 C CA . LEU A 1 165 ? 4.880 -9.108 -16.837 1.00 94.50 165 LEU A CA 1
ATOM 1272 C C . LEU A 1 165 ? 5.234 -9.486 -15.393 1.00 94.50 165 LEU A C 1
ATOM 1274 O O . LEU A 1 165 ? 4.337 -9.742 -14.593 1.00 94.50 165 LEU A O 1
ATOM 1278 N N . ALA A 1 166 ? 6.520 -9.508 -15.037 1.00 89.75 166 ALA A N 1
ATOM 1279 C CA . ALA A 1 166 ? 6.959 -9.803 -13.676 1.00 89.75 166 ALA A CA 1
ATOM 1280 C C . ALA A 1 166 ? 6.437 -8.758 -12.678 1.00 89.75 166 ALA A C 1
ATOM 1282 O O . ALA A 1 166 ? 5.935 -9.135 -11.621 1.00 89.75 166 ALA A O 1
ATOM 1283 N N . CYS A 1 167 ? 6.486 -7.471 -13.032 1.00 91.00 167 CYS A N 1
ATOM 1284 C CA . CYS A 1 167 ? 5.900 -6.388 -12.244 1.00 91.00 167 CYS A CA 1
ATOM 1285 C C . CYS A 1 167 ? 4.384 -6.563 -12.084 1.00 91.00 167 CYS A C 1
ATOM 1287 O O . CYS A 1 167 ? 3.879 -6.487 -10.966 1.00 91.00 167 CYS A O 1
ATOM 1289 N N . GLN A 1 168 ? 3.657 -6.857 -13.167 1.00 90.06 168 GLN A N 1
ATOM 1290 C CA . GLN A 1 168 ? 2.210 -7.099 -13.114 1.00 90.06 168 GLN A CA 1
ATOM 1291 C C . GLN A 1 168 ? 1.861 -8.297 -12.223 1.00 90.06 168 GLN A C 1
ATOM 1293 O O . GLN A 1 168 ? 0.960 -8.205 -11.391 1.00 90.06 168 GLN A O 1
ATOM 1298 N N . LEU A 1 169 ? 2.597 -9.404 -12.345 1.00 92.88 169 LEU A N 1
ATOM 1299 C CA . LEU A 1 169 ? 2.409 -10.584 -11.502 1.00 92.88 169 LEU A CA 1
ATOM 1300 C C . LEU A 1 169 ? 2.739 -10.291 -10.034 1.00 92.88 169 LEU A C 1
ATOM 1302 O O . LEU A 1 169 ? 2.001 -10.727 -9.155 1.00 92.88 169 LEU A O 1
ATOM 1306 N N . GLN A 1 170 ? 3.804 -9.535 -9.750 1.00 86.00 170 GLN A N 1
ATOM 1307 C CA . GLN A 1 170 ? 4.126 -9.109 -8.383 1.00 86.00 170 GLN A CA 1
ATOM 1308 C C . GLN A 1 170 ? 3.004 -8.265 -7.777 1.00 86.00 170 GLN A C 1
ATOM 1310 O O . GLN A 1 170 ? 2.616 -8.512 -6.637 1.00 86.00 170 GLN A O 1
ATOM 1315 N N . MET A 1 171 ? 2.438 -7.328 -8.543 1.00 82.19 171 MET A N 1
ATOM 1316 C CA . MET A 1 171 ? 1.283 -6.545 -8.098 1.00 82.19 171 MET A CA 1
ATOM 1317 C C . MET A 1 171 ? 0.077 -7.442 -7.793 1.00 82.19 171 MET A C 1
ATOM 1319 O O . MET A 1 171 ? -0.519 -7.308 -6.729 1.00 82.19 171 MET A O 1
ATOM 1323 N N . GLN A 1 172 ? -0.235 -8.409 -8.663 1.00 89.19 172 GLN A N 1
ATOM 1324 C CA . GLN A 1 172 ? -1.335 -9.355 -8.432 1.00 89.19 172 GLN A CA 1
ATOM 1325 C C . GLN A 1 172 ? -1.110 -10.251 -7.207 1.00 89.19 172 GLN A C 1
ATOM 1327 O O . GLN A 1 172 ? -2.050 -10.510 -6.458 1.00 89.19 172 GLN A O 1
ATOM 1332 N N . ILE A 1 173 ? 0.120 -10.721 -6.981 1.00 90.50 173 ILE A N 1
ATOM 1333 C CA . ILE A 1 173 ? 0.462 -11.524 -5.800 1.00 90.50 173 ILE A CA 1
ATOM 1334 C C . ILE A 1 173 ? 0.281 -10.697 -4.528 1.00 90.50 173 ILE A C 1
ATOM 1336 O O . ILE A 1 173 ? -0.278 -11.205 -3.558 1.00 90.50 173 ILE A O 1
ATOM 1340 N N . GLU A 1 174 ? 0.724 -9.439 -4.516 1.00 83.81 174 GLU A N 1
ATOM 1341 C CA . GLU A 1 174 ? 0.549 -8.568 -3.351 1.00 83.81 174 GLU A CA 1
ATOM 1342 C C . GLU A 1 174 ? -0.927 -8.228 -3.101 1.00 83.81 174 GLU A C 1
ATOM 1344 O O . GLU A 1 174 ? -1.387 -8.312 -1.962 1.00 83.81 174 GLU A O 1
ATOM 1349 N N . GLU A 1 175 ? -1.719 -7.967 -4.144 1.00 84.50 175 GLU A N 1
ATOM 1350 C CA . GLU A 1 175 ? -3.174 -7.805 -4.008 1.00 84.50 175 GLU A CA 1
ATOM 1351 C C . GLU A 1 175 ? -3.840 -9.058 -3.422 1.00 84.50 175 GLU A C 1
ATOM 1353 O O . GLU A 1 175 ? -4.637 -8.963 -2.483 1.00 84.50 175 GLU A O 1
ATOM 1358 N N . GLN A 1 176 ? -3.489 -10.244 -3.928 1.00 88.06 176 GLN A N 1
ATOM 1359 C CA . GLN A 1 176 ? -3.993 -11.513 -3.400 1.00 88.06 176 GLN A CA 1
ATOM 1360 C C . GLN A 1 176 ? -3.551 -11.746 -1.952 1.00 88.06 176 GLN A C 1
ATOM 1362 O O . GLN A 1 176 ? -4.358 -12.183 -1.133 1.00 88.06 176 GLN A O 1
ATOM 1367 N N . ARG A 1 177 ? -2.302 -11.425 -1.600 1.00 88.44 177 ARG A N 1
ATOM 1368 C CA . ARG A 1 177 ? -1.790 -11.532 -0.225 1.00 88.44 177 ARG A CA 1
ATOM 1369 C C . ARG A 1 177 ? -2.567 -10.659 0.745 1.00 88.44 177 ARG A C 1
ATOM 1371 O O . ARG A 1 177 ? -2.941 -11.142 1.813 1.00 88.44 177 ARG A O 1
ATOM 1378 N N . VAL A 1 178 ? -2.835 -9.408 0.372 1.00 93.50 178 VAL A N 1
ATOM 1379 C CA . VAL A 1 178 ? -3.645 -8.497 1.189 1.00 93.50 178 VAL A CA 1
ATOM 1380 C C . VAL A 1 178 ? -5.065 -9.044 1.340 1.00 93.50 178 VAL A C 1
ATOM 1382 O O . VAL A 1 178 ? -5.590 -9.049 2.450 1.00 93.50 178 VAL A O 1
ATOM 1385 N N . GLN A 1 179 ? -5.675 -9.576 0.275 1.00 85.75 179 GLN A N 1
ATOM 1386 C CA . GLN A 1 179 ? -7.000 -10.203 0.370 1.00 85.75 179 GLN A CA 1
ATOM 1387 C C . GLN A 1 179 ? -7.008 -11.408 1.319 1.00 85.75 179 GLN A C 1
ATOM 1389 O O . GLN A 1 179 ? -7.898 -11.504 2.163 1.00 85.75 179 GLN A O 1
ATOM 1394 N N . VAL A 1 180 ? -6.012 -12.296 1.230 1.00 91.50 180 VAL A N 1
ATOM 1395 C CA . VAL A 1 180 ? -5.878 -13.443 2.144 1.00 91.50 180 VAL A CA 1
ATOM 1396 C C . VAL A 1 180 ? -5.713 -12.964 3.589 1.00 91.50 180 VAL A C 1
ATOM 1398 O O . VAL A 1 180 ? -6.431 -13.448 4.460 1.00 91.50 180 VAL A O 1
ATOM 1401 N N . GLN A 1 181 ? -4.864 -11.961 3.846 1.00 88.75 181 GLN A N 1
ATOM 1402 C CA . GLN A 1 181 ? -4.702 -11.386 5.188 1.00 88.75 181 GLN A CA 1
ATOM 1403 C C . GLN A 1 181 ? -5.996 -10.778 5.736 1.00 88.75 181 GLN A C 1
ATOM 1405 O O . GLN A 1 181 ? -6.313 -10.980 6.906 1.00 88.75 181 GLN A O 1
ATOM 1410 N N . VAL A 1 182 ? -6.756 -10.046 4.917 1.00 93.19 182 VAL A N 1
ATOM 1411 C CA . VAL A 1 182 ? -8.036 -9.457 5.342 1.00 93.19 182 VAL A CA 1
ATOM 1412 C C . VAL A 1 182 ? -9.041 -10.551 5.701 1.00 93.19 182 VAL A C 1
ATOM 1414 O O . VAL A 1 182 ? -9.728 -10.435 6.715 1.00 93.19 182 VAL A O 1
ATOM 1417 N N . VAL A 1 183 ? -9.111 -11.629 4.915 1.00 94.50 183 VAL A N 1
ATOM 1418 C CA . VAL A 1 183 ? -9.988 -12.772 5.210 1.00 94.50 183 VAL A CA 1
ATOM 1419 C C . VAL A 1 183 ? -9.550 -13.488 6.491 1.00 94.50 183 VAL A C 1
ATOM 1421 O O . VAL A 1 183 ? -10.396 -13.775 7.337 1.00 94.50 183 VAL A O 1
ATOM 1424 N N . GLU A 1 184 ? -8.249 -13.722 6.685 1.00 86.00 184 GLU A N 1
ATOM 1425 C CA . GLU A 1 184 ? -7.712 -14.309 7.921 1.00 86.00 184 GLU A CA 1
ATOM 1426 C C . GLU A 1 184 ? -8.030 -13.445 9.148 1.00 86.00 184 GLU A C 1
ATOM 1428 O O . GLU A 1 184 ? -8.488 -13.966 10.166 1.00 86.00 184 GLU A O 1
ATOM 1433 N N . GLN A 1 185 ? -7.844 -12.124 9.053 1.00 9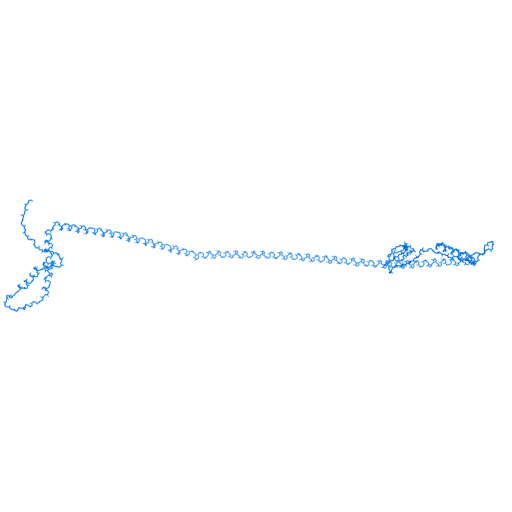0.25 185 GLN A N 1
ATOM 1434 C CA . GLN A 1 185 ? -8.183 -11.188 10.128 1.00 90.25 185 GLN A CA 1
ATOM 1435 C C . GLN A 1 185 ? -9.684 -11.183 10.421 1.00 90.25 185 GLN A C 1
ATOM 1437 O O . GLN A 1 185 ? -10.077 -11.260 11.583 1.00 90.25 185 GLN A O 1
ATOM 1442 N N . ALA A 1 186 ? -10.531 -11.153 9.390 1.00 89.12 186 ALA A N 1
ATOM 1443 C CA . ALA A 1 186 ? -11.979 -11.236 9.557 1.00 89.12 186 ALA A CA 1
ATOM 1444 C C . ALA A 1 186 ? -12.391 -12.549 10.241 1.00 89.12 186 ALA A C 1
ATOM 1446 O O . ALA A 1 186 ? -13.264 -12.552 11.108 1.00 89.12 186 ALA A O 1
ATOM 1447 N N . GLN A 1 187 ? -11.728 -13.658 9.906 1.00 92.00 187 GLN A N 1
ATOM 1448 C CA . GLN A 1 187 ? -11.979 -14.946 10.541 1.00 92.00 187 GLN A CA 1
ATOM 1449 C C . GLN A 1 187 ? -11.514 -14.972 12.004 1.00 92.00 187 GLN A C 1
ATOM 1451 O O . GLN A 1 187 ? -12.230 -15.503 12.851 1.00 92.00 187 GLN A O 1
ATOM 1456 N N . GLN A 1 188 ? -10.374 -14.353 12.332 1.00 87.56 188 GLN A N 1
ATOM 1457 C CA . GLN A 1 188 ? -9.932 -14.184 13.722 1.00 87.56 188 GLN A CA 1
ATOM 1458 C C . GLN A 1 188 ? -10.920 -13.340 14.533 1.00 87.56 188 GLN A C 1
ATOM 1460 O O . GLN A 1 188 ? -11.281 -13.738 15.640 1.00 87.56 188 GLN A O 1
ATOM 1465 N N . VAL A 1 189 ? -11.401 -12.224 13.976 1.00 93.69 189 VAL A N 1
ATOM 1466 C CA . VAL A 1 189 ? -12.425 -11.384 14.616 1.00 93.69 189 VAL A CA 1
ATOM 1467 C C . VAL A 1 189 ? -13.710 -12.179 14.831 1.00 93.69 189 VAL A C 1
ATOM 1469 O O . VAL A 1 189 ? -14.228 -12.182 15.940 1.00 93.69 189 VAL A O 1
ATOM 1472 N N . ALA A 1 190 ? -14.177 -12.936 13.835 1.00 90.25 190 ALA A N 1
ATOM 1473 C CA . ALA A 1 190 ? -15.379 -13.759 13.969 1.00 90.25 190 ALA A CA 1
ATOM 1474 C C . ALA A 1 190 ? -15.249 -14.828 15.071 1.00 90.25 190 ALA A C 1
ATOM 1476 O O . ALA A 1 190 ? -16.198 -15.062 15.821 1.00 90.25 190 ALA A O 1
ATOM 1477 N N . VAL A 1 191 ? -14.081 -15.468 15.210 1.00 95.12 191 VAL A N 1
ATOM 1478 C CA . VAL A 1 191 ? -13.833 -16.408 16.318 1.00 95.12 191 VAL A CA 1
ATOM 1479 C C . VAL A 1 191 ? -13.802 -15.670 17.658 1.00 95.12 191 VAL A C 1
ATOM 1481 O O . VAL A 1 191 ? -14.419 -16.132 18.616 1.00 95.12 191 VAL A O 1
ATOM 1484 N N . GLN A 1 192 ? -13.147 -14.509 17.735 1.00 90.69 192 GLN A N 1
ATOM 1485 C CA . GLN A 1 192 ? -13.122 -13.699 18.957 1.00 90.69 192 GLN A CA 1
ATOM 1486 C C . GLN A 1 192 ? -14.520 -13.226 19.367 1.00 90.69 192 GLN A C 1
ATOM 1488 O O . GLN A 1 192 ? -14.862 -13.310 20.542 1.00 90.69 192 GLN A O 1
ATOM 1493 N N . GLU A 1 193 ? -15.348 -12.785 18.422 1.00 88.31 193 GLU A N 1
ATOM 1494 C CA . GLU A 1 193 ? -16.744 -12.414 18.668 1.00 88.31 193 GLU A CA 1
ATOM 1495 C C . GLU A 1 193 ? -17.548 -13.600 19.201 1.00 88.31 193 GLU A C 1
ATOM 1497 O O . GLU A 1 193 ? -18.314 -13.443 20.153 1.00 88.31 193 GLU A O 1
ATOM 1502 N N . GLN A 1 194 ? -17.337 -14.803 18.654 1.00 88.44 194 GLN A N 1
ATOM 1503 C CA . GLN A 1 194 ? -17.947 -16.013 19.202 1.00 88.44 194 GLN A CA 1
ATOM 1504 C C . GLN A 1 194 ? -17.485 -16.261 20.640 1.00 88.44 194 GLN A C 1
ATOM 1506 O O . GLN A 1 194 ? -18.328 -16.470 21.512 1.00 88.44 194 GLN A O 1
ATOM 1511 N N . GLU A 1 195 ? -16.182 -16.203 20.923 1.00 85.62 195 GLU A N 1
ATOM 1512 C CA . GLU A 1 195 ? -15.672 -16.374 22.288 1.00 85.62 195 GLU A CA 1
ATOM 1513 C C . GLU A 1 195 ? -16.220 -15.324 23.262 1.00 85.62 195 GLU A C 1
ATOM 1515 O O . GLU A 1 195 ? -16.576 -15.664 24.391 1.00 85.62 195 GLU A O 1
ATOM 1520 N N . ILE A 1 196 ? -16.303 -14.057 22.846 1.00 89.12 196 ILE A N 1
ATOM 1521 C CA . ILE A 1 196 ? -16.891 -12.975 23.645 1.00 89.12 196 ILE A CA 1
ATOM 1522 C C . ILE A 1 196 ? -18.368 -13.270 23.899 1.00 89.12 196 ILE A C 1
ATOM 1524 O O . ILE A 1 196 ? -18.792 -13.201 25.046 1.00 89.12 196 ILE A O 1
ATOM 1528 N N . ALA A 1 197 ? -19.132 -13.694 22.891 1.00 90.44 197 ALA A N 1
ATOM 1529 C CA . ALA A 1 197 ? -20.541 -14.047 23.056 1.00 90.44 197 ALA A CA 1
ATOM 1530 C C . ALA A 1 197 ? -20.746 -15.238 24.013 1.00 90.44 197 ALA A C 1
ATOM 1532 O O . ALA A 1 197 ? -21.711 -15.263 24.782 1.00 90.44 197 ALA A O 1
ATOM 1533 N N . TRP A 1 198 ? -19.846 -16.229 24.001 1.00 79.94 198 TRP A N 1
ATOM 1534 C CA . TRP A 1 198 ? -19.845 -17.308 24.996 1.00 79.94 198 TRP A CA 1
ATOM 1535 C C . TRP A 1 198 ? -19.538 -16.774 26.402 1.00 79.94 198 TRP A C 1
ATOM 1537 O O . TRP A 1 198 ? -20.290 -17.073 27.333 1.00 79.94 198 TRP A O 1
ATOM 1547 N N . ARG A 1 199 ? -18.501 -15.937 26.549 1.00 87.62 199 ARG A N 1
ATOM 1548 C CA . ARG A 1 199 ? -18.132 -15.301 27.829 1.00 87.62 199 ARG A CA 1
ATOM 1549 C C . ARG A 1 199 ? -19.236 -14.390 28.368 1.00 87.62 199 ARG A C 1
ATOM 1551 O O . ARG A 1 199 ? -19.487 -14.400 29.567 1.00 87.62 199 ARG A O 1
ATOM 1558 N N . GLU A 1 200 ? -19.926 -13.636 27.516 1.00 86.06 200 GLU A N 1
ATOM 1559 C CA . GLU A 1 200 ? -21.068 -12.800 27.899 1.00 86.06 200 GLU A CA 1
ATOM 1560 C C . GLU A 1 200 ? -22.220 -13.644 28.433 1.00 86.06 200 GLU A C 1
ATOM 1562 O O . GLU A 1 200 ? -22.769 -13.323 29.484 1.00 86.06 200 GLU A O 1
ATOM 1567 N N . LYS A 1 201 ? -22.554 -14.756 27.767 1.00 87.25 201 LYS A N 1
ATOM 1568 C CA . LYS A 1 201 ? -23.585 -15.687 28.253 1.00 87.25 201 LYS A CA 1
ATOM 1569 C C . LYS A 1 201 ? -23.195 -16.328 29.583 1.00 87.25 201 LYS A C 1
ATOM 1571 O O . LYS A 1 201 ? -24.052 -16.509 30.450 1.00 87.25 201 LYS A O 1
ATOM 1576 N N . GLU A 1 202 ? -21.920 -16.662 29.758 1.00 84.19 202 GLU A N 1
ATOM 1577 C CA . GLU A 1 202 ? -21.397 -17.209 31.011 1.00 84.19 202 GLU A CA 1
ATOM 1578 C C . GLU A 1 202 ? -21.450 -16.170 32.142 1.00 84.19 202 GLU A C 1
ATOM 1580 O O . GLU A 1 202 ? -21.945 -16.464 33.233 1.00 84.19 202 GLU A O 1
ATOM 1585 N N . LEU A 1 203 ? -21.044 -14.928 31.870 1.00 80.44 203 LEU A N 1
ATOM 1586 C CA . LEU A 1 203 ? -21.127 -13.812 32.813 1.00 80.44 203 LEU A CA 1
ATOM 1587 C C . LEU A 1 203 ? -22.583 -13.448 33.138 1.00 80.44 203 LEU A C 1
ATOM 1589 O O . LEU A 1 203 ? -22.918 -13.171 34.289 1.00 80.44 203 LEU A O 1
ATOM 1593 N N . GLU A 1 204 ? -23.474 -13.480 32.150 1.00 79.00 204 GLU A N 1
ATOM 1594 C CA . GLU A 1 204 ? -24.902 -13.245 32.339 1.00 79.00 204 GLU A CA 1
ATOM 1595 C C . GLU A 1 204 ? -25.516 -14.320 33.242 1.00 79.00 204 GLU A C 1
ATOM 1597 O O . GLU A 1 204 ? -26.277 -14.009 34.165 1.00 79.00 204 GLU A O 1
ATOM 1602 N N . ALA A 1 205 ? -25.138 -15.582 33.041 1.00 80.81 205 ALA A N 1
ATOM 1603 C CA . ALA A 1 205 ? -25.554 -16.668 33.914 1.00 80.81 205 ALA A CA 1
ATOM 1604 C C . ALA A 1 205 ? -24.971 -16.545 35.334 1.00 80.81 205 ALA A C 1
ATOM 1606 O O . ALA A 1 205 ? -25.707 -16.762 36.298 1.00 80.81 205 ALA A O 1
ATOM 1607 N N . SER A 1 206 ? -23.690 -16.188 35.458 1.00 75.56 206 SER A N 1
ATOM 1608 C CA . SER A 1 206 ? -22.942 -16.177 36.723 1.00 75.56 206 SER A CA 1
ATOM 1609 C C . SER A 1 206 ? -23.198 -14.936 37.583 1.00 75.56 206 SER A C 1
ATOM 1611 O O . SER A 1 206 ? -23.333 -15.046 38.795 1.00 75.56 206 SER A O 1
ATOM 1613 N N . VAL A 1 207 ? -23.309 -13.751 36.979 1.00 76.06 207 VAL A N 1
ATOM 1614 C CA . VAL A 1 207 ? -23.392 -12.468 37.700 1.00 76.06 207 VAL A CA 1
ATOM 1615 C C . VAL A 1 207 ? -24.780 -11.851 37.586 1.00 76.06 207 VAL A C 1
ATOM 1617 O O . VAL A 1 207 ? -25.354 -11.423 38.588 1.00 76.06 207 VAL A O 1
ATOM 1620 N N . ARG A 1 208 ? -25.356 -11.816 36.379 1.00 70.25 208 ARG A N 1
ATOM 1621 C CA . ARG A 1 208 ? -26.607 -11.079 36.136 1.00 70.25 208 ARG A CA 1
ATOM 1622 C C . ARG A 1 208 ? -27.824 -11.797 36.716 1.00 70.25 208 ARG A C 1
ATOM 1624 O O . ARG A 1 208 ? -28.640 -11.160 37.376 1.00 70.25 208 ARG A O 1
ATOM 1631 N N . LYS A 1 209 ? -27.930 -13.120 36.536 1.00 79.12 209 LYS A N 1
ATOM 1632 C CA . LYS A 1 209 ? -29.037 -13.919 37.097 1.00 79.12 209 LYS A CA 1
ATOM 1633 C C . LYS A 1 209 ? -29.120 -13.876 38.630 1.00 79.12 209 LYS A C 1
ATOM 1635 O O . LYS A 1 209 ? -30.227 -13.665 39.124 1.00 79.12 209 LYS A O 1
ATOM 1640 N N . PRO A 1 210 ? -28.039 -14.081 39.410 1.00 76.06 210 PRO A N 1
ATOM 1641 C CA . PRO A 1 210 ? -28.141 -13.970 40.864 1.00 76.06 210 PRO A CA 1
ATOM 1642 C C . PRO A 1 210 ? -28.353 -12.530 41.322 1.00 76.06 210 PRO A C 1
ATOM 1644 O O . PRO A 1 210 ? -29.119 -12.322 42.257 1.00 76.06 210 PRO A O 1
ATOM 1647 N N . ARG A 1 211 ? -27.762 -11.536 40.644 1.00 69.62 211 ARG A N 1
ATOM 1648 C CA . ARG A 1 211 ? -27.995 -10.128 40.980 1.00 69.62 211 ARG A CA 1
ATOM 1649 C C . ARG A 1 211 ? -29.456 -9.722 40.793 1.00 69.62 211 ARG A C 1
ATOM 1651 O O . ARG A 1 211 ? -30.038 -9.187 41.721 1.00 69.62 211 ARG A O 1
ATOM 1658 N N . TYR A 1 212 ? -30.077 -10.107 39.678 1.00 78.69 212 TYR A N 1
ATOM 1659 C CA . TYR A 1 212 ? -31.507 -9.878 39.454 1.00 78.69 212 TYR A CA 1
ATOM 1660 C C . TYR A 1 212 ? -32.383 -10.532 40.535 1.00 78.69 212 TYR A C 1
ATOM 1662 O O . TYR A 1 212 ? -33.346 -9.935 41.005 1.00 78.69 212 TYR A O 1
ATOM 1670 N N . LYS A 1 213 ? -32.033 -11.750 40.976 1.00 80.69 213 LYS A N 1
ATOM 1671 C CA . LYS A 1 213 ? -32.746 -12.409 42.081 1.00 80.69 213 LYS A CA 1
ATOM 1672 C C . LYS A 1 213 ? -32.617 -11.632 43.393 1.00 80.69 213 LYS A C 1
ATOM 1674 O O . LYS A 1 213 ? -33.603 -11.530 44.108 1.00 80.69 213 LYS A O 1
ATOM 1679 N N . LEU A 1 214 ? -31.437 -11.096 43.704 1.00 79.62 214 LEU A N 1
ATOM 1680 C CA . LEU A 1 214 ? -31.222 -10.278 44.901 1.00 79.62 214 LEU A CA 1
ATOM 1681 C C . LEU A 1 214 ? -31.978 -8.951 44.828 1.00 79.62 214 LEU A C 1
ATOM 1683 O O . LEU A 1 214 ? -32.595 -8.567 45.814 1.00 79.62 214 LEU A O 1
ATOM 1687 N N . ASP A 1 215 ? -31.986 -8.299 43.665 1.00 82.50 215 ASP A N 1
ATOM 1688 C CA . ASP A 1 215 ? -32.715 -7.046 43.460 1.00 82.50 215 ASP A CA 1
ATOM 1689 C C . ASP A 1 215 ? -34.230 -7.264 43.635 1.00 82.50 215 ASP A C 1
ATOM 1691 O O . ASP A 1 215 ? -34.869 -6.534 44.388 1.00 82.50 215 ASP A O 1
ATOM 1695 N N . CYS A 1 216 ? -34.796 -8.334 43.059 1.00 88.19 216 CYS A N 1
ATOM 1696 C CA . CYS A 1 216 ? -36.204 -8.689 43.281 1.00 88.19 216 CYS A CA 1
ATOM 1697 C C . CYS A 1 216 ? -36.518 -9.016 44.747 1.00 88.19 216 CYS A C 1
ATOM 1699 O O . CYS A 1 216 ? -37.598 -8.674 45.224 1.00 88.19 216 CYS A O 1
ATOM 1701 N N . LEU A 1 217 ? -35.611 -9.691 45.463 1.00 89.50 217 LEU A N 1
ATOM 1702 C CA . LEU A 1 217 ? -35.797 -9.968 46.890 1.00 89.50 217 LEU A CA 1
ATOM 1703 C C . LEU A 1 217 ? -35.764 -8.674 47.708 1.00 89.50 217 LEU A C 1
ATOM 1705 O O . LEU A 1 217 ? -36.645 -8.469 48.536 1.00 89.50 217 LEU A O 1
ATOM 1709 N N . ALA A 1 218 ? -34.823 -7.772 47.426 1.00 86.75 218 ALA A N 1
ATOM 1710 C CA . ALA A 1 218 ? -34.732 -6.475 48.089 1.00 86.75 218 ALA A CA 1
ATOM 1711 C C . ALA A 1 218 ? -35.963 -5.593 47.810 1.00 86.75 218 ALA A C 1
ATOM 1713 O O . ALA A 1 218 ? -36.471 -4.924 48.711 1.00 86.75 218 ALA A O 1
ATOM 1714 N N . GLU A 1 219 ? -36.481 -5.607 46.578 1.00 88.25 219 GLU A N 1
ATOM 1715 C CA . GLU A 1 219 ? -37.731 -4.924 46.224 1.00 88.25 219 GLU A CA 1
ATOM 1716 C C . GLU A 1 219 ? -38.943 -5.532 46.940 1.00 88.25 219 GLU A C 1
ATOM 1718 O O . GLU A 1 219 ? -39.775 -4.792 47.473 1.00 88.25 219 GLU A O 1
ATOM 1723 N N . ALA A 1 220 ? -39.027 -6.864 47.007 1.00 89.50 220 ALA A N 1
ATOM 1724 C CA . ALA A 1 220 ? -40.091 -7.559 47.721 1.00 89.50 220 ALA A CA 1
ATOM 1725 C C . ALA A 1 220 ? -40.059 -7.241 49.224 1.00 89.50 220 ALA A C 1
ATOM 1727 O O . ALA A 1 220 ? -41.085 -6.841 49.775 1.00 89.50 220 ALA A O 1
ATOM 1728 N N . GLU A 1 221 ? -38.895 -7.327 49.871 1.00 91.06 221 GLU A N 1
ATOM 1729 C CA . GLU A 1 221 ? -38.716 -6.971 51.286 1.00 91.06 221 GLU A CA 1
ATOM 1730 C C . GLU A 1 221 ? -39.092 -5.512 51.553 1.00 91.06 221 GLU A C 1
ATOM 1732 O O . GLU A 1 221 ? -39.834 -5.222 52.493 1.00 91.06 221 GLU A O 1
ATOM 1737 N N . LYS A 1 222 ? -38.665 -4.588 50.683 1.00 89.19 222 LYS A N 1
ATOM 1738 C CA . LYS A 1 222 ? -39.049 -3.176 50.782 1.00 89.19 222 LYS A CA 1
ATOM 1739 C C . LYS A 1 222 ? -40.564 -2.996 50.687 1.00 89.19 222 LYS A C 1
ATOM 1741 O O . LYS A 1 222 ? -41.135 -2.241 51.469 1.00 89.19 222 LYS A O 1
ATOM 1746 N N . SER A 1 223 ? -41.216 -3.678 49.745 1.00 86.38 223 SER A N 1
ATOM 1747 C CA . SER A 1 223 ? -42.671 -3.589 49.578 1.00 86.38 223 SER A CA 1
ATOM 1748 C C . SER A 1 223 ? -43.431 -4.153 50.782 1.00 86.38 223 SER A C 1
ATOM 1750 O O . SER A 1 223 ? -44.406 -3.550 51.224 1.00 86.38 223 SER A O 1
ATOM 1752 N N . GLN A 1 224 ? -42.948 -5.254 51.367 1.00 90.62 224 GLN A N 1
ATOM 1753 C CA . GLN A 1 224 ? -43.534 -5.835 52.573 1.00 90.62 224 GLN A CA 1
ATOM 1754 C C . GLN A 1 224 ? -43.381 -4.911 53.775 1.00 90.62 224 GLN A C 1
ATOM 1756 O O . GLN A 1 224 ? -44.343 -4.723 54.513 1.00 90.62 224 GLN A O 1
ATOM 1761 N N . LEU A 1 225 ? -42.205 -4.307 53.955 1.00 92.88 225 LEU A N 1
ATOM 1762 C CA . LEU A 1 225 ? -41.948 -3.406 55.074 1.00 92.88 225 LEU A CA 1
ATOM 1763 C C . LEU A 1 225 ? -42.803 -2.137 54.984 1.00 92.88 225 LEU A C 1
ATOM 1765 O O . LEU A 1 225 ? -43.343 -1.703 55.996 1.00 92.88 225 LEU A O 1
ATOM 1769 N N . ILE A 1 226 ? -42.984 -1.575 53.782 1.00 94.44 226 ILE A N 1
ATOM 1770 C CA . ILE A 1 226 ? -43.887 -0.432 53.569 1.00 94.44 226 ILE A CA 1
ATOM 1771 C C . ILE A 1 226 ? -45.328 -0.824 53.903 1.00 94.44 226 ILE A C 1
ATOM 1773 O O . ILE A 1 226 ? -45.971 -0.128 54.678 1.00 94.44 226 ILE A O 1
ATOM 1777 N N . MET A 1 227 ? -45.810 -1.961 53.394 1.00 92.81 227 MET A N 1
ATOM 1778 C CA . MET A 1 227 ? -47.176 -2.423 53.660 1.00 92.81 227 MET A CA 1
ATOM 1779 C C . MET A 1 227 ? -47.414 -2.709 55.151 1.00 92.81 227 MET A C 1
ATOM 1781 O O . MET A 1 227 ? -48.475 -2.387 55.677 1.00 92.81 227 MET A O 1
ATOM 1785 N N . GLN A 1 228 ? -46.434 -3.292 55.847 1.00 92.75 228 GLN A N 1
ATOM 1786 C CA . GLN A 1 228 ? -46.502 -3.508 57.295 1.00 92.75 228 GLN A CA 1
ATOM 1787 C C . GLN A 1 228 ? -46.511 -2.184 58.058 1.00 92.75 228 GLN A C 1
ATOM 1789 O O . GLN A 1 228 ? -47.343 -2.009 58.940 1.00 92.75 228 GLN A O 1
ATOM 1794 N N . ALA A 1 229 ? -45.642 -1.238 57.692 1.00 92.56 229 ALA A N 1
ATOM 1795 C CA . ALA A 1 229 ? -45.604 0.082 58.314 1.00 92.56 229 ALA A CA 1
ATOM 1796 C C . ALA A 1 229 ? -46.906 0.869 58.081 1.00 92.56 229 ALA A C 1
ATOM 1798 O O . ALA A 1 229 ? -47.391 1.530 58.996 1.00 92.56 229 ALA A O 1
ATOM 1799 N N . GLU A 1 230 ? -47.500 0.775 56.888 1.00 92.50 230 GLU A N 1
ATOM 1800 C CA . GLU A 1 230 ? -48.807 1.365 56.574 1.00 92.50 230 GLU A CA 1
ATOM 1801 C C . GLU A 1 230 ? -49.929 0.707 57.386 1.00 92.50 230 GLU A C 1
ATOM 1803 O O . GLU A 1 230 ? -50.732 1.414 57.993 1.00 92.50 230 GLU A O 1
ATOM 1808 N N . ALA A 1 231 ? -49.949 -0.626 57.478 1.00 93.38 231 ALA A N 1
ATOM 1809 C CA . ALA A 1 231 ? -50.929 -1.354 58.283 1.00 93.38 231 ALA A CA 1
ATOM 1810 C C . ALA A 1 231 ? -50.799 -1.043 59.786 1.00 93.38 231 ALA A C 1
ATOM 1812 O O . ALA A 1 231 ? -51.805 -0.876 60.478 1.00 93.38 231 ALA A O 1
ATOM 1813 N N . GLU A 1 232 ? -49.574 -0.932 60.308 1.00 91.50 232 GLU A N 1
ATOM 1814 C CA . GLU A 1 232 ? -49.324 -0.511 61.688 1.00 91.50 232 GLU A CA 1
ATOM 1815 C C . GLU A 1 232 ? -49.791 0.929 61.915 1.00 91.50 232 GLU A C 1
ATOM 1817 O O . GLU A 1 232 ? -50.511 1.182 62.884 1.00 91.50 232 GLU A O 1
ATOM 1822 N N . ALA A 1 233 ? -49.461 1.852 61.007 1.00 90.06 233 ALA A N 1
ATOM 1823 C CA . ALA A 1 233 ? -49.901 3.242 61.077 1.00 90.06 233 ALA A CA 1
ATOM 1824 C C . ALA A 1 233 ? -51.433 3.363 61.053 1.00 90.06 233 ALA A C 1
ATOM 1826 O O . ALA A 1 233 ? -52.001 4.088 61.873 1.00 90.06 233 ALA A O 1
ATOM 1827 N N . GLU A 1 234 ? -52.112 2.615 60.181 1.00 90.00 234 GLU A N 1
ATOM 1828 C CA . GLU A 1 234 ? -53.575 2.563 60.124 1.00 90.00 234 GLU A CA 1
ATOM 1829 C C . GLU A 1 234 ? -54.159 1.962 61.409 1.00 90.00 234 GLU A C 1
ATOM 1831 O O . GLU A 1 234 ? -55.102 2.512 61.978 1.00 90.00 234 GLU A O 1
ATOM 1836 N N . SER A 1 235 ? -53.563 0.888 61.938 1.00 90.62 235 SER A N 1
ATOM 1837 C CA . SER A 1 235 ? -54.018 0.270 63.189 1.00 90.62 235 SER A CA 1
ATOM 1838 C C . SER A 1 235 ? -53.901 1.220 64.386 1.00 90.62 235 SER A C 1
ATOM 1840 O O . SER A 1 235 ? -54.808 1.284 65.220 1.00 90.62 235 SER A O 1
ATOM 1842 N N . VAL A 1 236 ? -52.812 1.991 64.464 1.00 92.69 236 VAL A N 1
ATOM 1843 C CA . VAL A 1 236 ? -52.602 3.003 65.503 1.00 92.69 236 VAL A CA 1
ATOM 1844 C C . VAL A 1 236 ? -53.565 4.168 65.303 1.00 92.69 236 VAL A C 1
ATOM 1846 O O . VAL A 1 236 ? -54.124 4.641 66.288 1.00 92.69 236 VAL A O 1
ATOM 1849 N N . GLY A 1 237 ? -53.817 4.585 64.059 1.00 92.25 237 GLY A N 1
ATOM 1850 C CA . GLY A 1 237 ? -54.819 5.599 63.727 1.00 92.25 237 GLY A CA 1
ATOM 1851 C C . GLY A 1 237 ? -56.217 5.196 64.196 1.00 92.25 237 GLY A C 1
ATOM 1852 O O . GLY A 1 237 ? -56.827 5.904 64.994 1.00 92.25 237 GLY A O 1
ATOM 1853 N N . MET A 1 238 ? -56.674 4.004 63.808 1.00 87.25 238 MET A N 1
ATOM 1854 C CA . MET A 1 238 ? -57.977 3.455 64.200 1.00 87.25 238 MET A CA 1
ATOM 1855 C C . MET A 1 238 ? -58.109 3.309 65.722 1.00 87.25 238 MET A C 1
ATOM 1857 O O . MET A 1 238 ? -59.152 3.626 66.297 1.00 87.25 238 MET A O 1
ATOM 1861 N N . ARG A 1 239 ? -57.048 2.858 66.404 1.00 92.25 239 ARG A N 1
ATOM 1862 C CA . ARG A 1 239 ? -57.019 2.796 67.874 1.00 92.25 239 ARG A CA 1
ATOM 1863 C C . ARG A 1 239 ? -57.054 4.182 68.505 1.00 92.25 239 ARG A C 1
ATOM 1865 O O . ARG A 1 239 ? -57.813 4.381 69.447 1.00 92.25 239 ARG A O 1
ATOM 1872 N N . GLY A 1 240 ? -56.278 5.126 67.982 1.00 93.75 240 GLY A N 1
ATOM 1873 C CA . GLY A 1 240 ? -56.241 6.507 68.452 1.00 93.75 240 GLY A CA 1
ATOM 1874 C C . GLY A 1 240 ? -57.595 7.199 68.307 1.00 93.75 240 GLY A C 1
ATOM 1875 O O . GLY A 1 240 ? -58.048 7.852 69.243 1.00 93.75 240 GLY A O 1
ATOM 1876 N N . GLU A 1 241 ? -58.289 7.000 67.186 1.00 93.31 241 GLU A N 1
ATOM 1877 C CA . GLU A 1 241 ? -59.650 7.502 66.970 1.00 93.31 241 GLU A CA 1
ATOM 1878 C C . GLU A 1 241 ? -60.661 6.856 67.922 1.00 93.31 241 GLU A C 1
ATOM 1880 O O . GLU A 1 241 ? -61.475 7.558 68.529 1.00 93.31 241 GLU A O 1
ATOM 1885 N N . ALA A 1 242 ? -60.589 5.534 68.108 1.00 89.75 242 ALA A N 1
ATOM 1886 C CA . ALA A 1 242 ? -61.456 4.821 69.041 1.00 89.75 242 ALA A CA 1
ATOM 1887 C C . ALA A 1 242 ? -61.237 5.279 70.496 1.00 89.75 242 ALA A C 1
ATOM 1889 O O . ALA A 1 242 ? -62.204 5.510 71.228 1.00 89.75 242 ALA A O 1
ATOM 1890 N N . GLU A 1 243 ? -59.982 5.456 70.913 1.00 92.19 243 GLU A N 1
ATOM 1891 C CA . GLU A 1 243 ? -59.613 5.960 72.238 1.00 92.19 243 GLU A CA 1
ATOM 1892 C C . GLU A 1 243 ? -60.040 7.423 72.419 1.00 92.19 243 GLU A C 1
ATOM 1894 O O . GLU A 1 243 ? -60.657 7.755 73.434 1.00 92.19 243 GLU A O 1
ATOM 1899 N N . ALA A 1 244 ? -59.810 8.286 71.425 1.00 90.44 244 ALA A N 1
ATOM 1900 C CA . ALA A 1 244 ? -60.246 9.682 71.452 1.00 90.44 244 ALA A CA 1
ATOM 1901 C C . ALA A 1 244 ? -61.775 9.802 71.527 1.00 90.44 244 ALA A C 1
ATOM 1903 O O . ALA A 1 244 ? -62.299 10.601 72.308 1.00 90.44 244 ALA A O 1
ATOM 1904 N N . PHE A 1 245 ? -62.509 8.978 70.773 1.00 93.44 245 PHE A N 1
ATOM 1905 C CA . PHE A 1 245 ? -63.967 8.927 70.844 1.00 93.44 245 PHE A CA 1
ATOM 1906 C C . PHE A 1 245 ? -64.448 8.442 72.216 1.00 93.44 245 PHE A C 1
ATOM 1908 O O . PHE A 1 245 ? -65.357 9.046 72.792 1.00 93.44 245 PHE A O 1
ATOM 1915 N N . ALA A 1 246 ? -63.823 7.398 72.771 1.00 92.19 246 ALA A N 1
ATOM 1916 C CA . ALA A 1 246 ? -64.157 6.869 74.091 1.00 92.19 246 ALA A CA 1
ATOM 1917 C C . ALA A 1 246 ? -63.888 7.889 75.210 1.00 92.19 246 ALA A C 1
ATOM 1919 O O . ALA A 1 246 ? -64.750 8.098 76.065 1.00 92.19 246 ALA A O 1
ATOM 1920 N N . ILE A 1 247 ? -62.731 8.558 75.192 1.00 92.12 247 ILE A N 1
ATOM 1921 C CA . ILE A 1 247 ? -62.386 9.622 76.146 1.00 92.12 247 ILE A CA 1
ATOM 1922 C C . ILE A 1 247 ? -63.340 10.802 75.981 1.00 92.12 247 ILE A C 1
ATOM 1924 O O . ILE A 1 247 ? -63.879 11.283 76.971 1.00 92.12 247 ILE A O 1
ATOM 1928 N N . GLY A 1 248 ? -63.613 11.236 74.749 1.00 92.38 248 GLY A N 1
ATOM 1929 C CA . GLY A 1 248 ? -64.548 12.328 74.483 1.00 92.38 248 GLY A CA 1
ATOM 1930 C C . GLY A 1 248 ? -65.969 12.016 74.956 1.00 92.38 248 GLY A C 1
ATOM 1931 O O . GLY A 1 248 ? -66.634 12.879 75.524 1.00 92.38 248 GLY A O 1
ATOM 1932 N N . ALA A 1 249 ? -66.439 10.781 74.771 1.00 91.38 249 ALA A N 1
ATOM 1933 C CA . ALA A 1 249 ? -67.733 10.337 75.281 1.00 91.38 249 ALA A CA 1
ATOM 1934 C C . ALA A 1 249 ? -67.768 10.309 76.817 1.00 91.38 249 ALA A C 1
ATOM 1936 O O . ALA A 1 249 ? -68.738 10.791 77.400 1.00 91.38 249 ALA A O 1
ATOM 1937 N N . ARG A 1 250 ? -66.707 9.811 77.470 1.00 91.81 250 ARG A N 1
ATOM 1938 C CA . ARG A 1 250 ? -66.571 9.846 78.937 1.00 91.81 250 ARG A CA 1
ATOM 1939 C C . ARG A 1 250 ? -66.539 11.276 79.465 1.00 91.81 250 ARG A C 1
ATOM 1941 O O . ARG A 1 250 ? -67.323 11.595 80.346 1.00 91.81 250 ARG A O 1
ATOM 1948 N N . ALA A 1 251 ? -65.729 12.148 78.871 1.00 91.31 251 ALA A N 1
ATOM 1949 C CA . ALA A 1 251 ? -65.620 13.549 79.263 1.00 91.31 251 ALA A CA 1
ATOM 1950 C C . ALA A 1 251 ? -66.950 14.301 79.094 1.00 91.31 251 ALA A C 1
ATOM 1952 O O . ALA A 1 251 ? -67.326 15.077 79.967 1.00 91.31 251 ALA A O 1
ATOM 1953 N N . ARG A 1 252 ? -67.706 14.045 78.014 1.00 92.12 252 ARG A N 1
ATOM 1954 C CA . ARG A 1 252 ? -69.064 14.596 77.848 1.00 92.12 252 ARG A CA 1
ATOM 1955 C C . ARG A 1 252 ? -70.023 14.074 78.912 1.00 92.12 252 ARG A C 1
ATOM 1957 O O . ARG A 1 252 ? -70.745 14.868 79.501 1.00 92.12 252 ARG A O 1
ATOM 1964 N N . ALA A 1 253 ? -70.007 12.770 79.186 1.00 90.62 253 ALA A N 1
ATOM 1965 C CA . ALA A 1 253 ? -70.847 12.184 80.226 1.00 90.62 253 ALA A CA 1
ATOM 1966 C C . ALA A 1 253 ? -70.508 12.745 81.620 1.00 90.62 253 ALA A C 1
ATOM 1968 O O . ALA A 1 253 ? -71.413 13.074 82.382 1.00 90.62 253 ALA A O 1
ATOM 1969 N N . GLU A 1 254 ? -69.223 12.910 81.942 1.00 89.12 254 GLU A N 1
ATOM 1970 C CA . GLU A 1 254 ? -68.754 13.535 83.184 1.00 89.12 254 GLU A CA 1
ATOM 1971 C C . GLU A 1 254 ? -69.158 15.013 83.262 1.00 89.12 254 GLU A C 1
ATOM 1973 O O . GLU A 1 254 ? -69.653 15.454 84.301 1.00 89.12 254 GLU A O 1
ATOM 1978 N N . ALA A 1 255 ? -69.029 15.763 82.162 1.00 87.12 255 ALA A N 1
ATOM 1979 C CA . ALA A 1 255 ? -69.457 17.157 82.081 1.00 87.12 255 ALA A CA 1
ATOM 1980 C C . ALA A 1 255 ? -70.978 17.306 82.253 1.00 87.12 255 ALA A C 1
ATOM 1982 O O . ALA A 1 255 ? -71.422 18.154 83.023 1.00 87.12 255 ALA A O 1
ATOM 1983 N N . GLU A 1 256 ? -71.787 16.462 81.607 1.00 89.62 256 GLU A N 1
ATOM 1984 C CA . GLU A 1 256 ? -73.248 16.446 81.767 1.00 89.62 256 GLU A CA 1
ATOM 1985 C C . GLU A 1 256 ? -73.672 16.032 83.180 1.00 89.62 256 GLU A C 1
ATOM 1987 O O . GLU A 1 256 ? -74.594 16.618 83.750 1.00 89.62 256 GLU A O 1
ATOM 1992 N N . GLN A 1 257 ? -73.004 15.038 83.776 1.00 87.94 257 GLN A N 1
ATOM 1993 C CA . GLN A 1 257 ? -73.244 14.659 85.169 1.00 87.94 257 GLN A CA 1
ATOM 1994 C C . GLN A 1 257 ? -72.910 15.805 86.121 1.00 87.94 257 GLN A C 1
ATOM 1996 O O . GLN A 1 257 ? -73.672 16.068 87.052 1.00 87.94 257 GLN A O 1
ATOM 2001 N N . MET A 1 258 ? -71.790 16.490 85.901 1.00 80.62 258 MET A N 1
ATOM 2002 C CA . MET A 1 258 ? -71.393 17.636 86.709 1.00 80.62 258 MET A CA 1
ATOM 2003 C C . MET A 1 258 ? -72.359 18.811 86.523 1.00 80.62 258 MET A C 1
ATOM 2005 O O . MET A 1 258 ? -72.758 19.407 87.518 1.00 80.62 258 MET A O 1
ATOM 2009 N N . ALA A 1 259 ? -72.817 19.087 85.300 1.00 82.00 259 ALA A N 1
ATOM 2010 C CA . ALA A 1 259 ? -73.826 20.109 85.025 1.00 82.00 259 ALA A CA 1
ATOM 2011 C C . ALA A 1 259 ? -75.146 19.814 85.752 1.00 82.00 259 ALA A C 1
ATOM 2013 O O . ALA A 1 259 ? -75.653 20.673 86.467 1.00 82.00 259 ALA A O 1
ATOM 2014 N N . LYS A 1 260 ? -75.646 18.572 85.684 1.00 85.44 260 LYS A N 1
ATOM 2015 C CA . LYS A 1 260 ? -76.847 18.154 86.429 1.00 85.44 260 LYS A CA 1
ATOM 2016 C C . LYS A 1 260 ? -76.663 18.250 87.942 1.00 85.44 260 LYS A C 1
ATOM 2018 O O . LYS A 1 260 ? -77.604 18.605 88.644 1.00 85.44 260 LYS A O 1
ATOM 2023 N N . LYS A 1 261 ? -75.461 17.953 88.457 1.00 75.88 261 LYS A N 1
ATOM 2024 C CA . LYS A 1 261 ? -75.133 18.182 89.874 1.00 75.88 261 LYS A CA 1
ATOM 2025 C C . LYS A 1 261 ? -75.204 19.672 90.215 1.00 75.88 261 LYS A C 1
ATOM 2027 O O . LYS A 1 261 ? -75.822 20.014 91.213 1.00 75.88 261 LYS A O 1
ATOM 2032 N N . VAL A 1 262 ? -74.636 20.551 89.386 1.00 75.19 262 VAL A N 1
ATOM 2033 C CA . VAL A 1 262 ? -74.694 22.011 89.583 1.00 75.19 262 VAL A CA 1
ATOM 2034 C C . VAL A 1 262 ? -76.137 22.528 89.531 1.00 75.19 262 VAL A C 1
ATOM 2036 O O . VAL A 1 262 ? -76.527 23.290 90.409 1.00 75.19 262 VAL A O 1
ATOM 2039 N N . GLU A 1 263 ? -76.948 22.087 88.570 1.00 74.81 263 GLU A N 1
ATOM 2040 C CA . GLU A 1 263 ? -78.371 22.452 88.463 1.00 74.81 263 GLU A CA 1
ATOM 2041 C C . GLU A 1 263 ? -79.186 21.965 89.668 1.00 74.81 263 GLU A C 1
ATOM 2043 O O . GLU A 1 263 ? -79.981 22.723 90.227 1.00 74.81 263 GLU A O 1
ATOM 2048 N N . ALA A 1 264 ? -78.953 20.728 90.122 1.00 73.25 264 ALA A N 1
ATOM 2049 C CA . ALA A 1 264 ? -79.556 20.223 91.350 1.00 73.25 264 ALA A CA 1
ATOM 2050 C C . ALA A 1 264 ? -79.153 21.096 92.551 1.00 73.25 264 ALA A C 1
ATOM 2052 O O . ALA A 1 264 ? -80.018 21.523 93.309 1.00 73.25 264 ALA A O 1
ATOM 2053 N N . PHE A 1 265 ? -77.870 21.443 92.693 1.00 68.94 265 PHE A N 1
ATOM 2054 C CA . PHE A 1 265 ? -77.405 22.321 93.773 1.00 68.94 265 PHE A CA 1
ATOM 2055 C C . PHE A 1 265 ? -77.977 23.745 93.703 1.00 68.94 265 PHE A C 1
ATOM 2057 O O . PHE A 1 265 ? -78.176 24.358 94.750 1.00 68.94 265 PHE A O 1
ATOM 2064 N N . GLN A 1 266 ? -78.281 24.269 92.511 1.00 63.31 266 GLN A N 1
ATOM 2065 C CA . GLN A 1 266 ? -78.973 25.553 92.364 1.00 63.31 266 GLN A CA 1
ATOM 2066 C C . GLN A 1 266 ? -80.420 25.465 92.863 1.00 63.31 266 GLN A C 1
ATOM 2068 O O . GLN A 1 266 ? -80.828 26.273 93.683 1.00 63.31 266 GLN A O 1
ATOM 2073 N N . LEU A 1 267 ? -81.190 24.451 92.464 1.00 65.75 267 LEU A N 1
ATOM 2074 C CA . LEU A 1 267 ? -82.583 24.311 92.919 1.00 65.75 267 LEU A CA 1
ATOM 2075 C C . LEU A 1 267 ? -82.710 24.088 94.438 1.00 65.75 267 LEU A C 1
ATOM 2077 O O . LEU A 1 267 ? -83.718 24.465 95.031 1.00 65.75 267 LEU A O 1
ATOM 2081 N N . TYR A 1 268 ? -81.678 23.531 95.076 1.00 59.53 268 TYR A N 1
ATOM 2082 C CA . TYR A 1 268 ? -81.593 23.364 96.530 1.00 59.53 268 TYR A CA 1
ATOM 2083 C C . TYR A 1 268 ? -80.835 24.507 97.237 1.00 59.53 268 TYR A C 1
ATOM 2085 O O . TYR A 1 268 ? -80.302 24.291 98.324 1.00 59.53 268 TYR A O 1
ATOM 2093 N N . GLN A 1 269 ? -80.787 25.715 96.660 1.00 57.00 269 GLN A N 1
ATOM 2094 C CA . GLN A 1 269 ? -79.914 26.825 97.082 1.00 57.00 269 GLN A CA 1
ATOM 2095 C C . GLN A 1 269 ? -79.924 27.170 98.580 1.00 57.00 269 GLN A C 1
ATOM 2097 O O . GLN A 1 269 ? -78.865 27.494 99.105 1.00 57.00 269 GLN A O 1
ATOM 2102 N N . GLU A 1 270 ? -81.045 27.054 99.295 1.00 54.59 270 GLU A N 1
ATOM 2103 C CA . GLU A 1 270 ? -81.080 27.371 100.735 1.00 54.59 270 GLU A CA 1
ATOM 2104 C C . GLU A 1 270 ? -80.831 26.150 101.643 1.00 54.59 270 GLU A C 1
ATOM 2106 O O . GLU A 1 270 ? -80.277 26.296 102.731 1.00 54.59 270 GLU A O 1
ATOM 2111 N N . ALA A 1 271 ? -81.160 24.931 101.197 1.00 54.53 271 ALA A N 1
ATOM 2112 C CA . ALA A 1 271 ? -80.984 23.710 101.994 1.00 54.53 271 ALA A CA 1
ATOM 2113 C C . ALA A 1 271 ? -79.618 23.036 101.765 1.00 54.53 271 ALA A C 1
ATOM 2115 O O . ALA A 1 271 ? -78.995 22.579 102.718 1.00 54.53 271 ALA A O 1
ATOM 2116 N N . ALA A 1 272 ? -79.107 23.027 100.529 1.00 58.62 272 ALA A N 1
ATOM 2117 C CA . ALA A 1 272 ? -77.822 22.415 100.178 1.00 58.62 272 ALA A CA 1
ATOM 2118 C C . ALA A 1 272 ? -76.618 23.250 100.634 1.00 58.62 272 ALA A C 1
ATOM 2120 O O . ALA A 1 272 ? -75.562 22.689 100.916 1.00 58.62 272 ALA A O 1
ATOM 2121 N N . GLN A 1 273 ? -76.766 24.576 100.745 1.00 58.94 273 GLN A N 1
ATOM 2122 C CA . GLN A 1 273 ? -75.744 25.419 101.371 1.00 58.94 273 GLN A CA 1
ATOM 2123 C C . GLN A 1 273 ? -75.603 25.085 102.856 1.00 58.94 273 GLN A C 1
ATOM 2125 O O . GLN A 1 273 ? -74.482 24.983 103.344 1.00 58.94 273 GLN A O 1
ATOM 2130 N N . LEU A 1 274 ? -76.718 24.843 103.552 1.00 59.59 274 LEU A N 1
ATOM 2131 C CA . LEU A 1 274 ? -76.694 24.431 104.951 1.00 59.59 274 LEU A CA 1
ATOM 2132 C C . LEU A 1 274 ? -76.133 23.009 105.111 1.00 59.59 274 LEU A C 1
ATOM 2134 O O . LEU A 1 274 ? -75.304 22.799 105.987 1.00 59.59 274 LEU A O 1
ATOM 2138 N N . ASP A 1 275 ? -76.519 22.066 104.246 1.00 61.25 275 ASP A N 1
ATOM 2139 C CA . ASP A 1 275 ? -76.072 20.664 104.312 1.00 61.25 275 ASP A CA 1
ATOM 2140 C C . ASP A 1 275 ? -74.586 20.503 103.946 1.00 61.25 275 ASP A C 1
ATOM 2142 O O . ASP A 1 275 ? -73.842 19.837 104.658 1.00 61.25 275 ASP A O 1
ATOM 2146 N N . MET A 1 276 ? -74.102 21.192 102.901 1.00 62.41 276 MET A N 1
ATOM 2147 C CA . MET A 1 276 ? -72.677 21.204 102.538 1.00 62.41 276 MET A CA 1
ATOM 2148 C C . MET A 1 276 ? -71.829 21.899 103.612 1.00 62.41 276 MET A C 1
ATOM 2150 O O . MET A 1 276 ? -70.710 21.463 103.887 1.00 62.41 276 MET A O 1
ATOM 2154 N N . LEU A 1 277 ? -72.351 22.958 104.247 1.00 62.34 277 LEU A N 1
ATOM 2155 C CA . LEU A 1 277 ? -71.703 23.573 105.405 1.00 62.34 277 LEU A CA 1
ATOM 2156 C C . LEU A 1 277 ? -71.708 22.625 106.607 1.00 62.34 277 LEU A C 1
ATOM 2158 O O . LEU A 1 277 ? -70.664 22.496 107.231 1.00 62.34 277 LEU A O 1
ATOM 2162 N N . LEU A 1 278 ? -72.806 21.922 106.910 1.00 65.50 278 LEU A N 1
ATOM 2163 C CA . LEU A 1 278 ? -72.871 20.921 107.987 1.00 65.50 278 LEU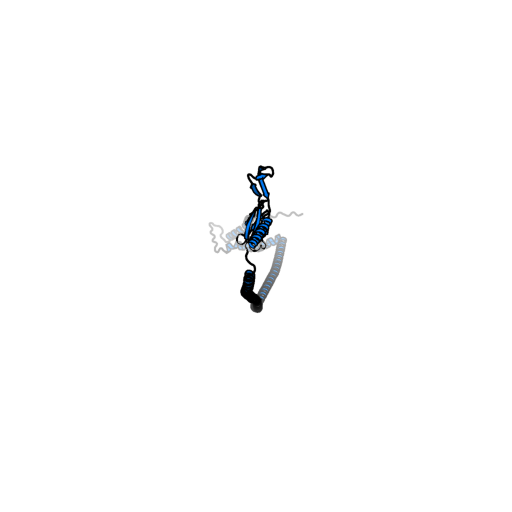 A CA 1
ATOM 2164 C C . LEU A 1 278 ? -71.940 19.726 107.745 1.00 65.50 278 LEU A C 1
ATOM 2166 O O . LEU A 1 278 ? -71.363 19.215 108.700 1.00 65.50 278 LEU A O 1
ATOM 2170 N N . GLU A 1 279 ? -71.756 19.303 106.496 1.00 68.12 279 GLU A N 1
ATOM 2171 C CA . GLU A 1 279 ? -70.887 18.180 106.126 1.00 68.12 279 GLU A CA 1
ATOM 2172 C C . GLU A 1 279 ? -69.398 18.578 106.099 1.00 68.12 279 GLU A C 1
ATOM 2174 O O . GLU A 1 279 ? -68.520 17.769 106.413 1.00 68.12 279 GLU A O 1
ATOM 2179 N N . LYS A 1 280 ? -69.090 19.845 105.780 1.00 72.12 280 LYS A N 1
ATOM 2180 C CA . LYS A 1 280 ? -67.724 20.405 105.817 1.00 72.12 280 LYS A CA 1
ATOM 2181 C C . LYS A 1 280 ? -67.336 21.031 107.158 1.00 72.12 280 LYS A C 1
ATOM 2183 O O . LYS A 1 280 ? -66.142 21.140 107.434 1.00 72.12 280 LYS A O 1
ATOM 2188 N N . LEU A 1 281 ? -68.298 21.378 108.013 1.00 70.44 281 LEU A N 1
ATOM 2189 C CA . LEU A 1 281 ? -68.088 21.911 109.365 1.00 70.44 281 LEU A CA 1
ATOM 2190 C C . LEU A 1 281 ? -67.179 21.017 110.229 1.00 70.44 281 LEU A C 1
ATOM 2192 O O . LEU A 1 281 ? -66.289 21.571 110.870 1.00 70.44 281 LEU A O 1
ATOM 2196 N N . PRO A 1 282 ? -67.303 19.671 110.218 1.00 72.31 282 PRO A N 1
ATOM 2197 C CA . PRO A 1 282 ? -66.381 18.786 110.920 1.00 72.31 282 PRO A CA 1
ATOM 2198 C C . PRO A 1 282 ? -64.940 18.902 110.414 1.00 72.31 282 PRO A C 1
ATOM 2200 O O . PRO A 1 282 ? -64.036 18.942 111.233 1.00 72.31 282 PRO A O 1
ATOM 2203 N N . GLN A 1 283 ? -64.716 19.025 109.097 1.00 72.94 283 GLN A N 1
ATOM 2204 C CA . GLN A 1 283 ? -63.366 19.153 108.518 1.00 72.94 283 GLN A CA 1
ATOM 2205 C C . GLN A 1 283 ? -62.713 20.486 108.902 1.00 72.94 283 GLN A C 1
ATOM 2207 O O . GLN A 1 283 ? -61.523 20.538 109.202 1.00 72.94 283 GLN A O 1
ATOM 2212 N N . VAL A 1 284 ? -63.504 21.564 108.936 1.00 70.50 284 VAL A N 1
ATOM 2213 C CA . VAL A 1 284 ? -63.038 22.879 109.398 1.00 70.50 284 VAL A CA 1
ATOM 2214 C C . VAL A 1 284 ? -62.758 22.855 110.904 1.00 70.50 284 VAL A C 1
ATOM 2216 O O . VAL A 1 284 ? -61.723 23.350 111.342 1.00 70.50 284 VAL A O 1
ATOM 2219 N N . ALA A 1 285 ? -63.638 22.244 111.703 1.00 67.25 285 ALA A N 1
ATOM 2220 C CA . ALA A 1 285 ? -63.429 22.081 113.139 1.00 67.25 285 ALA A CA 1
ATOM 2221 C C . ALA A 1 285 ? -62.207 21.199 113.453 1.00 67.25 285 ALA A C 1
ATOM 2223 O O . ALA A 1 285 ? -61.489 21.482 114.409 1.00 67.25 285 ALA A O 1
ATOM 2224 N N . GLU A 1 286 ? -61.940 20.171 112.647 1.00 71.50 286 GLU A N 1
ATOM 2225 C CA . GLU A 1 286 ? -60.792 19.272 112.794 1.00 71.50 286 GLU A CA 1
ATOM 2226 C C . GLU A 1 286 ? -59.466 19.981 112.480 1.00 71.50 286 GLU A C 1
ATOM 2228 O O . GLU A 1 286 ? -58.532 19.876 113.273 1.00 71.50 286 GLU A O 1
ATOM 2233 N N . GLU A 1 287 ? -59.397 20.797 111.422 1.00 71.75 287 GLU A N 1
ATOM 2234 C CA . GLU A 1 287 ? -58.212 21.625 111.131 1.00 71.75 287 GLU A CA 1
ATOM 2235 C C . GLU A 1 287 ? -57.968 22.714 112.190 1.00 71.75 287 GLU A C 1
ATOM 2237 O O . GLU A 1 287 ? -56.828 22.965 112.581 1.00 71.75 287 GLU A O 1
ATOM 2242 N N . ILE A 1 288 ? -59.027 23.323 112.738 1.00 64.44 288 ILE A N 1
ATOM 2243 C CA . ILE A 1 288 ? -58.899 24.296 113.841 1.00 64.44 288 ILE A CA 1
ATOM 2244 C C . ILE A 1 288 ? -58.474 23.606 115.151 1.00 64.44 288 ILE A C 1
ATOM 2246 O O . ILE A 1 288 ? -57.732 24.188 115.945 1.00 64.44 288 ILE A O 1
ATOM 2250 N N . CYS A 1 289 ? -58.899 22.360 115.386 1.00 65.12 289 CYS A N 1
ATOM 2251 C CA . CYS A 1 289 ? -58.464 21.559 116.537 1.00 65.12 289 CYS A CA 1
ATOM 2252 C C . CYS A 1 289 ? -57.067 20.946 116.355 1.00 65.12 289 CYS A C 1
ATOM 2254 O O . CYS A 1 289 ? -56.438 20.581 117.353 1.00 65.12 289 CYS A O 1
ATOM 225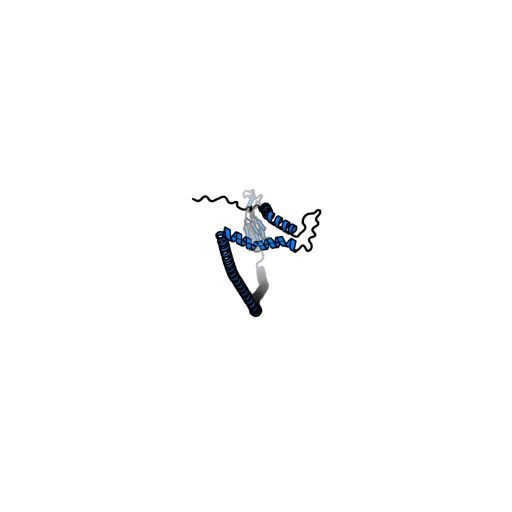6 N N . GLY A 1 290 ? -56.557 20.847 115.125 1.00 73.50 290 GLY A N 1
ATOM 2257 C CA . GLY A 1 290 ? -55.250 20.264 114.809 1.00 73.50 290 GLY A CA 1
ATOM 2258 C C . GLY A 1 290 ? -54.097 20.807 115.673 1.00 73.50 290 GLY A C 1
ATOM 2259 O O . GLY A 1 290 ? -53.370 20.009 116.278 1.00 73.50 290 GLY A O 1
ATOM 2260 N N . PRO A 1 291 ? -53.950 22.138 115.833 1.00 65.56 291 PRO A N 1
ATOM 2261 C CA . PRO A 1 291 ? -52.943 22.752 116.705 1.00 65.56 291 PRO A CA 1
ATOM 2262 C C . PRO A 1 291 ? -53.121 22.457 118.208 1.00 65.56 291 PRO A C 1
ATOM 2264 O O . PRO A 1 291 ? -52.140 22.422 118.947 1.00 65.56 291 PRO A O 1
ATOM 2267 N N . LEU A 1 292 ? -54.353 22.227 118.679 1.00 61.62 292 LEU A N 1
ATOM 2268 C CA . LEU A 1 292 ? -54.650 21.920 120.089 1.00 61.62 292 LEU A CA 1
ATOM 2269 C C . LEU A 1 292 ? -54.409 20.446 120.424 1.00 61.62 292 LEU A C 1
ATOM 2271 O O . LEU A 1 292 ? -53.894 20.141 121.498 1.00 61.62 292 LEU A O 1
ATOM 2275 N N . ILE A 1 293 ? -54.729 19.538 119.498 1.00 67.69 293 ILE A N 1
ATOM 2276 C CA . ILE A 1 293 ? -54.447 18.100 119.630 1.00 67.69 293 ILE A CA 1
ATOM 2277 C C . ILE A 1 293 ? -52.931 17.843 119.631 1.00 67.69 293 ILE A C 1
ATOM 2279 O O . ILE A 1 293 ? -52.451 16.941 120.316 1.00 67.69 293 ILE A O 1
ATOM 2283 N N . SER A 1 294 ? -52.159 18.655 118.904 1.00 68.00 294 SER A N 1
ATOM 2284 C CA . SER A 1 294 ? -50.696 18.537 118.823 1.00 68.00 294 SER A CA 1
ATOM 2285 C C . SER A 1 294 ? -49.932 19.201 119.987 1.00 68.00 294 SER A C 1
ATOM 2287 O O . SER A 1 294 ? -48.717 19.014 120.108 1.00 68.00 294 SER A O 1
ATOM 2289 N N . ALA A 1 295 ? -50.608 19.904 120.905 1.00 64.69 295 ALA A N 1
ATOM 2290 C CA . ALA A 1 295 ? -49.999 20.503 122.094 1.00 64.69 295 ALA A CA 1
ATOM 2291 C C . ALA A 1 295 ? -50.012 19.540 123.306 1.00 64.69 295 ALA A C 1
ATOM 2293 O O . ALA A 1 295 ? -50.977 19.464 124.060 1.00 64.69 295 ALA A O 1
ATOM 2294 N N . ASN A 1 296 ? -48.901 18.838 123.561 1.00 61.09 296 ASN A N 1
ATOM 2295 C CA . ASN A 1 296 ? -48.795 17.841 124.648 1.00 61.09 296 ASN A CA 1
ATOM 2296 C C . ASN A 1 296 ? -48.850 18.409 126.084 1.00 61.09 296 ASN A C 1
ATOM 2298 O O . ASN A 1 296 ? -49.097 17.665 127.035 1.00 61.09 296 ASN A O 1
ATOM 2302 N N . LYS A 1 297 ? -48.559 19.701 126.286 1.00 57.94 297 LYS A N 1
ATOM 2303 C CA . LYS A 1 297 ? -48.569 20.335 127.614 1.00 57.94 297 LYS A CA 1
ATOM 2304 C C . LYS A 1 297 ? -48.883 21.823 127.496 1.00 57.94 297 LYS A C 1
ATOM 2306 O O . LYS A 1 297 ? -48.046 22.598 127.048 1.00 57.94 297 LYS A O 1
ATOM 2311 N N . ILE A 1 298 ? -50.063 22.219 127.962 1.00 62.91 298 ILE A N 1
ATOM 2312 C CA . ILE A 1 298 ? -50.463 23.625 128.067 1.00 62.91 298 ILE A CA 1
ATOM 2313 C C . ILE A 1 298 ? -50.166 24.081 129.498 1.00 62.91 298 ILE A C 1
ATOM 2315 O O . ILE A 1 298 ? -50.829 23.671 130.449 1.00 62.91 298 ILE A O 1
ATOM 2319 N N . THR A 1 299 ? -49.125 24.893 129.677 1.00 57.41 299 THR A N 1
ATOM 2320 C CA . THR A 1 299 ? -48.819 25.531 130.965 1.00 57.41 299 THR A CA 1
ATOM 2321 C C . THR A 1 299 ? -49.455 26.910 131.015 1.00 57.41 299 THR A C 1
ATOM 2323 O O . THR A 1 299 ? -48.948 27.849 130.407 1.00 57.41 299 THR A O 1
ATOM 2326 N N . LEU A 1 300 ? -50.552 27.029 131.759 1.00 61.97 300 LEU A N 1
ATOM 2327 C CA . LEU A 1 300 ? -51.200 28.304 132.039 1.00 61.97 300 LEU A CA 1
ATOM 2328 C C . LEU A 1 300 ? -50.422 29.027 133.151 1.00 61.97 300 LEU A C 1
ATOM 2330 O O . LEU A 1 300 ? -50.398 28.564 134.291 1.00 61.97 300 LEU A O 1
ATOM 2334 N N . VAL A 1 301 ? -49.775 30.148 132.834 1.00 57.00 301 VAL A N 1
ATOM 2335 C CA . VAL A 1 301 ? -49.127 31.011 133.834 1.00 57.00 301 VAL A CA 1
ATOM 2336 C C . VAL A 1 301 ? -50.047 32.201 134.080 1.00 57.00 301 VAL A C 1
ATOM 2338 O O . VAL A 1 301 ? -50.107 33.109 133.258 1.00 57.00 301 VAL A O 1
ATOM 2341 N N . SER A 1 302 ? -50.786 32.190 135.193 1.00 51.50 302 SER A N 1
ATOM 2342 C CA . SER A 1 302 ? -51.620 33.330 135.590 1.00 51.50 302 SER A CA 1
ATOM 2343 C C . SER A 1 302 ? -50.912 34.182 136.639 1.00 51.50 302 SER A C 1
ATOM 2345 O O . SER A 1 302 ? -50.513 33.693 137.698 1.00 51.50 302 SER A O 1
ATOM 2347 N N . ILE A 1 303 ? -50.785 35.472 136.344 1.00 53.06 303 ILE A N 1
ATOM 2348 C CA . ILE A 1 303 ? -50.330 36.508 137.269 1.00 53.06 303 ILE A CA 1
ATOM 2349 C C . ILE A 1 303 ? -51.597 37.231 137.762 1.00 53.06 303 ILE A C 1
ATOM 2351 O O . ILE A 1 303 ? -51.974 38.260 137.214 1.00 53.06 303 ILE A O 1
ATOM 2355 N N . GLY A 1 304 ? -52.302 36.673 138.755 1.00 40.75 304 GLY A N 1
ATOM 2356 C CA . GLY A 1 304 ? -53.449 37.339 139.403 1.00 40.75 304 GLY A CA 1
ATOM 2357 C C . GLY A 1 304 ? -54.680 36.454 139.645 1.00 40.75 304 GLY A C 1
ATOM 2358 O O . GLY A 1 304 ? -54.981 35.547 138.873 1.00 40.75 304 GLY A O 1
ATOM 2359 N N . SER A 1 305 ? -55.385 36.699 140.757 1.00 43.62 305 SER A N 1
ATOM 2360 C CA . SER A 1 305 ? -56.492 35.870 141.254 1.00 43.62 305 SER A CA 1
ATOM 2361 C C . SER A 1 305 ? -57.784 36.044 140.441 1.00 43.62 305 SER A C 1
ATOM 2363 O O . SER A 1 305 ? -58.548 36.983 140.663 1.00 43.62 305 SER A O 1
ATOM 2365 N N . GLY A 1 306 ? -58.046 35.092 139.547 1.00 46.66 306 GLY A N 1
ATOM 2366 C CA . GLY A 1 306 ? -59.309 34.877 138.836 1.00 46.66 306 GLY A CA 1
ATOM 2367 C C . GLY A 1 306 ? -59.412 33.406 138.417 1.00 46.66 306 GLY A C 1
ATOM 2368 O O . GLY A 1 306 ? -58.390 32.761 138.197 1.00 46.66 306 GLY A O 1
ATOM 2369 N N . THR A 1 307 ? -60.625 32.850 138.402 1.00 49.47 307 THR A N 1
ATOM 2370 C CA . THR A 1 307 ? -60.943 31.408 138.310 1.00 49.47 307 THR A CA 1
ATOM 2371 C C . THR A 1 307 ? -60.156 30.647 137.233 1.00 49.47 307 THR A C 1
ATOM 2373 O O . THR A 1 307 ? -60.240 30.957 136.050 1.00 49.47 307 THR A O 1
ATOM 2376 N N . MET A 1 308 ? -59.424 29.618 137.670 1.00 50.22 308 MET A N 1
ATOM 2377 C CA . MET A 1 308 ? -58.488 28.798 136.893 1.00 50.22 308 MET A CA 1
ATOM 2378 C C . MET A 1 308 ? -59.184 27.512 136.401 1.00 50.22 308 MET A C 1
ATOM 2380 O O . MET A 1 308 ? -59.709 26.761 137.222 1.00 50.22 308 MET A O 1
ATOM 2384 N N . GLY A 1 309 ? -59.197 27.232 135.091 1.00 59.53 309 GLY A N 1
ATOM 2385 C CA . GLY A 1 309 ? -59.757 25.987 134.539 1.00 59.53 309 GLY A CA 1
ATOM 2386 C C . GLY A 1 309 ? -59.829 25.962 133.009 1.00 59.53 309 GLY A C 1
ATOM 2387 O O . GLY A 1 309 ? -59.668 26.992 132.367 1.00 59.53 309 GLY A O 1
ATOM 2388 N N . ALA A 1 310 ? -60.111 24.788 132.429 1.00 58.88 310 ALA A N 1
ATOM 2389 C CA . ALA A 1 310 ? -60.212 24.549 130.979 1.00 58.88 310 ALA A CA 1
ATOM 2390 C C . ALA A 1 310 ? -61.148 25.522 130.227 1.00 58.88 310 ALA A C 1
ATOM 2392 O O . ALA A 1 310 ? -61.011 25.685 129.019 1.00 58.88 310 ALA A O 1
ATOM 2393 N N . ALA A 1 311 ? -62.040 26.201 130.956 1.00 60.12 311 ALA A N 1
ATOM 2394 C CA . ALA A 1 311 ? -62.969 27.200 130.450 1.00 60.12 311 ALA A CA 1
ATOM 2395 C C . ALA A 1 311 ? -62.295 28.380 129.721 1.00 60.12 311 ALA A C 1
ATOM 2397 O O . ALA A 1 311 ? -62.871 28.869 128.754 1.00 60.12 311 ALA A O 1
ATOM 2398 N N . THR A 1 312 ? -61.096 28.827 130.125 1.00 62.38 312 THR A N 1
ATOM 2399 C CA . THR A 1 312 ? -60.391 29.923 129.424 1.00 62.38 312 THR A CA 1
ATOM 2400 C C . THR A 1 312 ? -59.792 29.481 128.090 1.00 62.38 312 THR A C 1
ATOM 2402 O O . THR A 1 312 ? -59.879 30.231 127.129 1.00 62.38 312 THR A O 1
ATOM 2405 N N . VAL A 1 313 ? -59.278 28.249 127.985 1.00 61.53 313 VAL A N 1
ATOM 2406 C CA . VAL A 1 313 ? -58.766 27.702 126.711 1.00 61.53 313 VAL A CA 1
ATOM 2407 C C . VAL A 1 313 ? -59.919 27.416 125.745 1.00 61.53 313 VAL A C 1
ATOM 2409 O O . VAL A 1 313 ? -59.850 27.777 124.577 1.00 61.53 313 VAL A O 1
ATOM 2412 N N . THR A 1 314 ? -61.024 26.832 126.222 1.00 62.19 314 THR A N 1
ATOM 2413 C CA . THR A 1 314 ? -62.235 26.671 125.395 1.00 62.19 314 THR A CA 1
ATOM 2414 C C . THR A 1 314 ? -62.884 28.012 125.047 1.00 62.19 314 THR A C 1
ATOM 2416 O O . THR A 1 314 ? -63.506 28.121 123.997 1.00 62.19 314 THR A O 1
ATOM 2419 N N . GLY A 1 315 ? -62.726 29.026 125.905 1.00 66.38 315 GLY A N 1
ATOM 2420 C CA . GLY A 1 315 ? -63.171 30.399 125.669 1.00 66.38 315 GLY A CA 1
ATOM 2421 C C . GLY A 1 315 ? -62.378 31.083 124.558 1.00 66.38 315 GLY A C 1
ATOM 2422 O O . GLY A 1 315 ? -62.990 31.611 123.642 1.00 66.38 315 GLY A O 1
ATOM 2423 N N . GLU A 1 316 ? -61.045 30.980 124.562 1.00 65.50 316 GLU A N 1
ATOM 2424 C CA . GLU A 1 316 ? -60.195 31.487 123.471 1.00 65.50 316 GLU A CA 1
ATOM 2425 C C . GLU A 1 316 ? -60.493 30.790 122.132 1.00 65.50 316 GLU A C 1
ATOM 2427 O O . GLU A 1 316 ? -60.486 31.435 121.089 1.00 65.50 316 GLU A O 1
ATOM 2432 N N . VAL A 1 317 ? -60.832 29.495 122.139 1.00 61.81 317 VAL A N 1
ATOM 2433 C CA . VAL A 1 317 ? -61.273 28.774 120.927 1.00 61.81 317 VAL A CA 1
ATOM 2434 C C . VAL A 1 317 ? -62.626 29.278 120.429 1.00 61.81 317 VAL A C 1
ATOM 2436 O O . VAL A 1 317 ? -62.811 29.460 119.226 1.00 61.81 317 VAL A O 1
ATOM 2439 N N . LEU A 1 318 ? -63.566 29.535 121.339 1.00 64.25 318 LEU A N 1
ATOM 2440 C CA . LEU A 1 318 ? -64.850 30.152 121.009 1.00 64.25 318 LEU A CA 1
ATOM 2441 C C . LEU A 1 318 ? -64.685 31.593 120.506 1.00 64.25 318 LEU A C 1
ATOM 2443 O O . LEU A 1 318 ? -65.395 31.981 119.583 1.00 64.25 318 LEU A O 1
ATOM 2447 N N . ASP A 1 319 ? -63.724 32.348 121.043 1.00 65.44 319 ASP A N 1
ATOM 2448 C CA . ASP A 1 319 ? -63.381 33.699 120.586 1.00 65.44 319 ASP A CA 1
ATOM 2449 C C . ASP A 1 319 ? -62.682 33.697 119.217 1.00 65.44 319 ASP A C 1
ATOM 2451 O O . ASP A 1 319 ? -62.903 34.588 118.396 1.00 65.44 319 ASP A O 1
ATOM 2455 N N . ILE A 1 320 ? -61.872 32.681 118.910 1.00 67.00 320 ILE A N 1
ATOM 2456 C CA . ILE A 1 320 ? -61.311 32.494 117.564 1.00 67.00 320 ILE A CA 1
ATOM 2457 C C . ILE A 1 320 ? -62.421 32.109 116.579 1.00 67.00 320 ILE A C 1
ATOM 2459 O O . ILE A 1 320 ? -62.469 32.660 115.482 1.00 67.00 320 ILE A O 1
ATOM 2463 N N . LEU A 1 321 ? -63.342 31.222 116.972 1.00 64.25 321 LEU A N 1
ATOM 2464 C CA . LEU A 1 321 ? -64.500 30.831 116.159 1.00 64.25 321 LEU A CA 1
ATOM 2465 C C . LEU A 1 321 ? -65.464 31.997 115.908 1.00 64.25 321 LEU A C 1
ATOM 2467 O O . LEU A 1 321 ? -66.026 32.090 114.819 1.00 64.25 321 LEU A O 1
ATOM 2471 N N . SER A 1 322 ? -65.644 32.894 116.878 1.00 65.06 322 SER A N 1
ATOM 2472 C CA . SER A 1 322 ? -66.521 34.060 116.736 1.00 65.06 322 SER A CA 1
ATOM 2473 C C . SER A 1 322 ? -65.893 35.191 115.911 1.00 65.06 322 SER A C 1
ATOM 2475 O O . SER A 1 322 ? -66.624 35.896 115.220 1.00 65.06 322 SER A O 1
ATOM 2477 N N . ASN A 1 323 ? -64.560 35.323 115.898 1.00 66.06 323 ASN A N 1
ATOM 2478 C CA . ASN A 1 323 ? -63.826 36.292 115.063 1.00 66.06 323 ASN A CA 1
ATOM 2479 C C . ASN A 1 323 ? -63.433 35.756 113.670 1.00 66.06 323 ASN A C 1
ATOM 2481 O O . ASN A 1 323 ? -62.943 36.502 112.812 1.00 66.06 323 ASN A O 1
ATOM 2485 N N . LEU A 1 324 ? -63.640 34.461 113.425 1.00 66.00 324 LEU A N 1
ATOM 2486 C CA . LEU A 1 324 ? -63.366 33.801 112.148 1.00 66.00 324 LEU A CA 1
ATOM 2487 C C . LEU A 1 324 ? -64.165 34.391 110.967 1.00 66.00 324 LEU A C 1
ATOM 2489 O O . LEU A 1 324 ? -63.551 34.614 109.920 1.00 66.00 324 LEU A O 1
ATOM 2493 N N . PRO A 1 325 ? -65.470 34.723 111.104 1.00 63.44 325 PRO A N 1
ATOM 2494 C CA . PRO A 1 325 ? -66.242 35.347 110.029 1.00 63.44 325 PRO A CA 1
ATOM 2495 C C . PRO A 1 325 ? -65.641 36.688 109.595 1.00 63.44 325 PRO A C 1
ATOM 2497 O O . PRO A 1 325 ? -65.434 36.904 108.404 1.00 63.44 325 PRO A O 1
ATOM 2500 N N . GLU A 1 326 ? -65.258 37.544 110.551 1.00 62.94 326 GLU A N 1
ATOM 2501 C CA . GLU A 1 326 ? -64.633 38.838 110.246 1.00 62.94 326 GLU A CA 1
ATOM 2502 C C . GLU A 1 326 ? -63.252 38.687 109.594 1.00 62.94 326 GLU A C 1
ATOM 2504 O O . GLU A 1 326 ? -62.884 39.470 108.717 1.00 62.94 326 GLU A O 1
ATOM 2509 N N . SER A 1 327 ? -62.463 37.695 110.011 1.00 64.06 327 SER A N 1
ATOM 2510 C CA . SER A 1 327 ? -61.108 37.488 109.478 1.00 64.06 327 SER A CA 1
ATOM 2511 C C . SER A 1 327 ? -61.130 36.964 108.041 1.00 64.06 327 SER A C 1
ATOM 2513 O O . SER A 1 327 ? -60.315 37.376 107.214 1.00 64.06 327 SER A O 1
ATOM 2515 N N . VAL A 1 328 ? -62.090 36.091 107.728 1.00 63.19 328 VAL A N 1
ATOM 2516 C CA . VAL A 1 328 ? -62.306 35.577 106.372 1.00 63.19 328 VAL A CA 1
ATOM 2517 C C . VAL A 1 328 ? -62.868 36.675 105.472 1.00 63.19 328 VAL A C 1
ATOM 2519 O O . VAL A 1 328 ? -62.339 36.878 104.383 1.00 63.19 328 VAL A O 1
ATOM 2522 N N . GLU A 1 329 ? -63.843 37.453 105.948 1.00 64.38 329 GLU A N 1
ATOM 2523 C CA . GLU A 1 329 ? -64.420 38.585 105.210 1.00 64.38 329 GLU A CA 1
ATOM 2524 C C . GLU A 1 329 ? -63.353 39.623 104.812 1.00 64.38 329 GLU A C 1
ATOM 2526 O O . GLU A 1 329 ? -63.332 40.095 103.672 1.00 64.38 329 GLU A O 1
ATOM 2531 N N . ARG A 1 330 ? -62.390 39.908 105.702 1.00 60.38 330 ARG A N 1
ATOM 2532 C CA . ARG A 1 330 ? -61.264 40.819 105.420 1.00 60.38 330 ARG A CA 1
ATOM 2533 C C . ARG A 1 330 ? -60.244 40.266 104.414 1.00 60.38 330 ARG A C 1
ATOM 2535 O O . ARG A 1 330 ? -59.565 41.062 103.769 1.00 60.38 330 ARG A O 1
ATOM 2542 N N . LEU A 1 331 ? -60.109 38.943 104.279 1.00 52.44 331 LEU A N 1
ATOM 2543 C CA . LEU A 1 331 ? -59.127 38.300 103.390 1.00 52.44 331 LEU A CA 1
ATOM 2544 C C . LEU A 1 331 ? -59.699 37.917 102.019 1.00 52.44 331 LEU A C 1
ATOM 2546 O O . LEU A 1 331 ? -58.961 37.924 101.035 1.00 52.44 331 LEU A O 1
ATOM 2550 N N . THR A 1 332 ? -60.988 37.588 101.934 1.00 52.69 332 THR A N 1
ATOM 2551 C CA . THR A 1 332 ? -61.634 37.134 100.690 1.00 52.69 332 THR A CA 1
ATOM 2552 C C . THR A 1 332 ? -62.585 38.167 100.084 1.00 52.69 332 THR A C 1
ATOM 2554 O O . THR A 1 332 ? -63.002 37.997 98.940 1.00 52.69 332 THR A O 1
ATOM 2557 N N . GLY A 1 333 ? -62.907 39.251 100.805 1.00 46.56 333 GLY A N 1
ATOM 2558 C CA . GLY A 1 333 ? -63.774 40.333 100.326 1.00 46.56 333 GLY A CA 1
ATOM 2559 C C . GLY A 1 333 ? -65.258 39.963 100.218 1.00 46.56 333 GLY A C 1
ATOM 2560 O O . GLY A 1 333 ? -66.020 40.695 99.589 1.00 46.56 333 GLY A O 1
ATOM 2561 N N . VAL A 1 334 ? -65.675 38.833 100.799 1.00 55.78 334 VAL A N 1
ATOM 2562 C CA . VAL A 1 334 ? -67.061 38.342 100.770 1.00 55.78 334 VAL A CA 1
ATOM 2563 C C . VAL A 1 334 ? -67.677 38.459 102.164 1.00 55.78 334 VAL A C 1
ATOM 2565 O O . VAL A 1 334 ? -67.181 37.848 103.107 1.00 55.78 334 VAL A O 1
ATOM 2568 N N . SER A 1 335 ? -68.770 39.221 102.286 1.00 39.81 335 SER A N 1
ATOM 2569 C CA . SER A 1 335 ? -69.489 39.424 103.549 1.00 39.81 335 SER A CA 1
ATOM 2570 C C . SER A 1 335 ? -70.358 38.236 103.945 1.00 39.81 335 SER A C 1
ATOM 2572 O O . SER A 1 335 ? -71.231 37.824 103.181 1.00 39.81 335 SER A O 1
ATOM 2574 N N . ILE A 1 336 ? -70.179 37.743 105.174 1.00 56.75 336 ILE A N 1
ATOM 2575 C CA . ILE A 1 336 ? -71.009 36.693 105.785 1.00 56.75 336 ILE A CA 1
ATOM 2576 C C . ILE A 1 336 ? -71.703 37.276 107.027 1.00 56.75 336 ILE A C 1
ATOM 2578 O O . ILE A 1 336 ? -71.509 36.824 108.151 1.00 56.75 336 ILE A O 1
ATOM 2582 N N . SER A 1 337 ? -72.486 38.342 106.849 1.00 37.12 337 SER A N 1
ATOM 2583 C CA . SER A 1 337 ? -73.315 38.890 107.933 1.00 37.12 337 SER A CA 1
ATOM 2584 C C . SER A 1 337 ? -74.651 38.139 108.049 1.00 37.12 337 SER A C 1
ATOM 2586 O O . SER A 1 337 ? -75.254 37.818 107.021 1.00 37.12 337 SER A O 1
ATOM 2588 N N . PRO A 1 338 ? -75.177 37.904 109.269 1.00 45.69 338 PRO A N 1
ATOM 2589 C CA . PRO A 1 338 ? -76.521 37.373 109.451 1.00 45.69 338 PRO A CA 1
ATOM 2590 C C . PRO A 1 338 ? -77.560 38.426 109.033 1.00 45.69 338 PRO A C 1
ATOM 2592 O O . PRO A 1 338 ? -77.588 39.549 109.540 1.00 45.69 338 PRO A O 1
ATOM 2595 N N . VAL A 1 339 ? -78.427 38.054 108.092 1.00 34.28 339 VAL A N 1
ATOM 2596 C CA . VAL A 1 339 ? -79.576 38.845 107.636 1.00 34.28 339 VAL A CA 1
ATOM 2597 C C . VAL A 1 339 ? -80.526 39.085 108.818 1.00 34.28 339 VAL A C 1
ATOM 2599 O O . VAL A 1 339 ? -81.165 38.164 109.319 1.00 34.28 339 VAL A O 1
ATOM 2602 N N . ASN A 1 340 ? -80.616 40.337 109.273 1.00 32.28 340 ASN A N 1
ATOM 2603 C CA . ASN A 1 340 ? -81.576 40.788 110.279 1.00 32.28 340 ASN A CA 1
ATOM 2604 C C . ASN A 1 340 ? -82.994 40.824 109.677 1.00 32.28 340 ASN A C 1
ATOM 2606 O O . ASN A 1 340 ? -83.215 41.420 108.620 1.00 32.28 340 ASN A O 1
ATOM 2610 N N . HIS A 1 341 ? -83.956 40.207 110.365 1.00 39.81 341 HIS A N 1
ATOM 2611 C CA . HIS A 1 341 ? -85.366 40.194 109.989 1.00 39.81 341 HIS A CA 1
ATOM 2612 C C . HIS A 1 341 ? -85.936 41.617 109.865 1.00 39.81 341 HIS A C 1
ATOM 2614 O O . HIS A 1 341 ? -85.906 42.404 110.811 1.00 39.81 341 HIS A O 1
ATOM 2620 N N . LYS A 1 342 ? -86.561 41.916 108.721 1.00 27.11 342 LYS A N 1
ATOM 2621 C CA . LYS A 1 342 ? -87.526 43.014 108.576 1.00 27.11 342 LYS A CA 1
ATOM 2622 C C . LYS A 1 342 ? -88.876 42.410 108.157 1.00 27.11 342 LYS A C 1
ATOM 2624 O O . LYS A 1 342 ? -88.880 41.525 107.303 1.00 27.11 342 LYS A O 1
ATOM 2629 N N . PRO A 1 343 ? -89.996 42.795 108.796 1.00 42.12 343 PRO A N 1
ATOM 2630 C CA . PRO A 1 343 ? -91.236 42.030 108.739 1.00 42.12 343 PRO A CA 1
ATOM 2631 C C . PRO A 1 343 ? -91.963 42.160 107.399 1.00 42.12 343 PRO A C 1
ATOM 2633 O O . PRO A 1 343 ? -91.887 43.179 106.716 1.00 42.12 343 PRO A O 1
ATOM 2636 N N . LEU A 1 344 ? -92.693 41.088 107.097 1.00 41.25 344 LEU A N 1
ATOM 2637 C CA . LEU A 1 344 ? -93.625 40.881 105.993 1.00 41.25 344 LEU A CA 1
ATOM 2638 C C . LEU A 1 344 ? -94.460 42.129 105.649 1.00 41.25 344 LEU A C 1
ATOM 2640 O O . LEU A 1 344 ? -95.177 42.660 106.496 1.00 41.25 344 LEU A O 1
ATOM 2644 N N . GLN A 1 345 ? -94.463 42.502 104.369 1.00 32.81 345 GLN A N 1
ATOM 2645 C CA . GLN A 1 345 ? -95.631 43.097 103.724 1.00 32.81 345 GLN A CA 1
ATOM 2646 C C . GLN A 1 345 ? -96.086 42.153 102.614 1.00 32.81 345 GLN A C 1
ATOM 2648 O O . GLN A 1 345 ? -95.416 41.971 101.603 1.00 32.81 345 GLN A O 1
ATOM 2653 N N . THR A 1 346 ? -97.225 41.525 102.871 1.00 40.91 346 THR A N 1
ATOM 2654 C CA . THR A 1 346 ? -98.107 40.897 101.894 1.00 40.91 346 THR A CA 1
ATOM 2655 C C . THR A 1 346 ? -98.704 41.943 100.957 1.00 40.91 346 THR A C 1
ATOM 2657 O O . THR A 1 346 ? -99.285 42.920 101.438 1.00 40.91 346 THR A O 1
ATOM 2660 N N . ALA A 1 347 ? -98.651 41.664 99.658 1.00 35.34 347 ALA A N 1
ATOM 2661 C CA . ALA A 1 347 ? -99.751 41.826 98.709 1.00 35.34 347 ALA A CA 1
ATOM 2662 C C . ALA A 1 347 ? -99.526 40.839 97.560 1.00 35.34 347 ALA A C 1
ATOM 2664 O O . ALA A 1 347 ? -98.388 40.826 97.037 1.00 35.34 347 ALA A O 1
#

InterPro domains:
  IPR027705 Flotillin family [PTHR13806] (96-336)
  IPR036013 Band 7/SPFH domain superfamily [G3DSA:3.30.479.30] (29-71)
  IPR036013 Band 7/SPFH domain superfamily [SSF117892] (32-97)

pLDDT: mean 75.41, std 15.83, range [27.11, 97.5]

Sequence (347 aa):
MFFTCGLNEAMVVSGFCRSPPVMVPGGRVFVFPCIQQIRRIFLNTLTLNVKSEKIYTRHGVPISVTGIAQEDRQKFSEQVFKVASSGLVNMGISVAQTAQVQKDARIGEAEAKRDAGIREAKAKQEKVSAQSLSEIEMAKTQRDYELTKATHDIEVSTYQAQADLACQLQMQIEEQRVQVQVVEQAQQVAVQEQEIAWREKELEASVRKPRYKLDCLAEAEKSQLIMQAEAEAESVGMRGEAEAFAIGARARAEAEQMAKKVEAFQLYQEAAQLDMLLEKLPQVAEEICGPLISANKITLVSIGSGTMGAATVTGEVLDILSNLPESVERLTGVSISPVNHKPLQTA